Protein AF-A0A8H7SNG2-F1 (afdb_monomer)

Radius of gyration: 19.84 Å; Cα contacts (8 Å, |Δi|>4): 223; chains: 1; bounding box: 39×41×58 Å

Sequence (230 aa):
MHVIDLSDTTSVNLLQQTLNQNTYDEINNACAIKIVSLTKECNDLLERIASCPPSLSSIRRLMKYDEFPDNSHFDPYLHNDYDFIHGIVFHLLKLCESPMNPIGQKLRERTAAIWSTFPIINSLSNLNVLHDDLESSKIDGLTLKRESNSMIILIELAGGCHTNTEKKLESDCFKIYKNAIKTLTKHNQYYVRERNLKLSMPQNPRDLKSFAALLPTLLSWRQAAIDLAE

Nearest PDB structures (foldseek):
  6gy6-assembly1_A  TM=1.510E-01  e=9.682E+00  Xenorhabdus nematophila ATCC 19061

Structure (mmCIF, N/CA/C/O backbone):
data_AF-A0A8H7SNG2-F1
#
_entry.id   AF-A0A8H7SNG2-F1
#
loop_
_atom_site.group_PDB
_atom_site.id
_atom_site.type_symbol
_atom_site.label_atom_id
_atom_site.label_alt_id
_atom_site.label_comp_id
_atom_site.label_asym_id
_atom_site.label_entity_id
_atom_site.label_seq_id
_atom_site.pdbx_PDB_ins_code
_atom_site.Cartn_x
_atom_site.Cartn_y
_atom_site.Cartn_z
_atom_site.occupancy
_atom_site.B_iso_or_equiv
_atom_site.auth_seq_id
_atom_site.auth_comp_id
_atom_site.auth_asym_id
_atom_site.auth_atom_id
_atom_site.pdbx_PDB_model_num
ATOM 1 N N . MET A 1 1 ? -11.555 6.415 31.563 1.00 43.81 1 MET A N 1
ATOM 2 C CA . MET A 1 1 ? -11.595 6.263 30.092 1.00 43.81 1 MET A CA 1
ATOM 3 C C . MET A 1 1 ? -10.365 5.470 29.700 1.00 43.81 1 MET A C 1
ATOM 5 O O . MET A 1 1 ? -9.272 5.943 29.981 1.00 43.81 1 MET A O 1
ATOM 9 N N . HIS A 1 2 ? -10.531 4.270 29.148 1.00 52.88 2 HIS A N 1
ATOM 10 C CA . HIS A 1 2 ? -9.411 3.396 28.794 1.00 52.88 2 HIS A CA 1
ATOM 11 C C . HIS A 1 2 ? -9.449 3.178 27.286 1.00 52.88 2 HIS A C 1
ATOM 13 O O . HIS A 1 2 ? -10.348 2.510 26.789 1.00 52.88 2 HIS A O 1
ATOM 19 N N . VAL A 1 3 ? -8.527 3.813 26.565 1.00 53.84 3 VAL A N 1
ATOM 20 C CA . VAL A 1 3 ? -8.163 3.353 25.225 1.00 53.84 3 VAL A CA 1
ATOM 21 C C . VAL A 1 3 ? -7.202 2.203 25.451 1.00 53.84 3 VAL A C 1
ATOM 23 O O . VAL A 1 3 ? -6.197 2.388 26.137 1.00 53.84 3 VAL A O 1
ATOM 26 N N . ILE A 1 4 ? -7.545 1.026 24.946 1.00 60.31 4 ILE A N 1
ATOM 27 C CA . ILE A 1 4 ? -6.700 -0.158 25.077 1.00 60.31 4 ILE A CA 1
ATOM 28 C C . ILE A 1 4 ? -6.125 -0.449 23.700 1.00 60.31 4 ILE A C 1
ATOM 30 O O . ILE A 1 4 ? -6.888 -0.698 22.765 1.00 60.31 4 ILE A O 1
ATOM 34 N N . ASP A 1 5 ? -4.801 -0.356 23.587 1.00 64.56 5 ASP A N 1
ATOM 35 C CA . ASP A 1 5 ? -4.080 -0.647 22.355 1.00 64.56 5 ASP A CA 1
ATOM 36 C C . ASP A 1 5 ? -3.852 -2.155 22.230 1.00 64.56 5 ASP A C 1
ATOM 38 O O . ASP A 1 5 ? -3.090 -2.760 22.981 1.00 64.56 5 ASP A O 1
ATOM 42 N N . LEU A 1 6 ? -4.521 -2.773 21.263 1.00 67.94 6 LEU A N 1
ATOM 43 C CA . LEU A 1 6 ? -4.391 -4.199 20.966 1.00 67.94 6 LEU A CA 1
ATOM 44 C C . LEU A 1 6 ? -3.093 -4.552 20.223 1.00 67.94 6 LEU A C 1
ATOM 46 O O . LEU A 1 6 ? -2.917 -5.717 19.855 1.00 67.94 6 LEU A O 1
ATOM 50 N N . SER A 1 7 ? -2.234 -3.571 19.945 1.00 66.88 7 SER A N 1
ATOM 51 C CA . SER A 1 7 ? -0.891 -3.771 19.394 1.00 66.88 7 SER A CA 1
ATOM 52 C C . SER A 1 7 ? 0.193 -3.811 20.477 1.00 66.88 7 SER A C 1
ATOM 54 O O . SER A 1 7 ? 1.286 -4.312 20.213 1.00 66.88 7 SER A O 1
ATOM 56 N N . ASP A 1 8 ? -0.112 -3.363 21.699 1.00 72.81 8 ASP A N 1
ATOM 57 C CA . ASP A 1 8 ? 0.774 -3.475 22.858 1.00 72.81 8 ASP A CA 1
ATOM 58 C C . ASP A 1 8 ? 0.594 -4.826 23.567 1.00 72.81 8 ASP A C 1
ATOM 60 O O . ASP A 1 8 ? -0.485 -5.179 24.051 1.00 72.81 8 ASP A O 1
ATOM 64 N N . THR A 1 9 ? 1.687 -5.578 23.686 1.00 74.56 9 THR A N 1
ATOM 65 C CA . THR A 1 9 ? 1.704 -6.905 24.314 1.00 74.56 9 THR A CA 1
ATOM 66 C C . THR A 1 9 ? 1.226 -6.865 25.768 1.00 74.56 9 THR A C 1
ATOM 68 O O . THR A 1 9 ? 0.567 -7.798 26.229 1.00 74.56 9 THR A O 1
ATOM 71 N N . THR A 1 10 ? 1.521 -5.788 26.500 1.00 71.75 10 THR A N 1
ATOM 72 C CA . THR A 1 10 ? 1.121 -5.649 27.911 1.00 71.75 10 THR A CA 1
ATOM 73 C C . THR A 1 10 ? -0.394 -5.505 28.035 1.0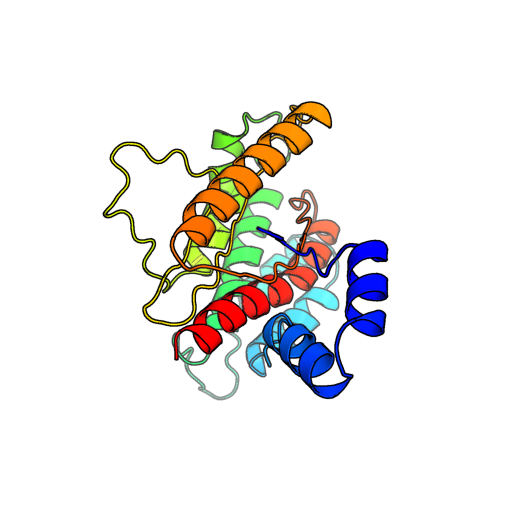0 71.75 10 THR A C 1
ATOM 75 O O . THR A 1 10 ? -1.028 -6.201 28.830 1.00 71.75 10 THR A O 1
ATOM 78 N N . SER A 1 11 ? -0.979 -4.654 27.196 1.00 69.31 11 SER A N 1
ATOM 79 C CA . SER A 1 11 ? -2.419 -4.425 27.086 1.00 69.31 11 SER A CA 1
ATOM 80 C C . SER A 1 11 ? -3.168 -5.684 26.646 1.00 69.31 11 SER A C 1
ATOM 82 O O . SER A 1 11 ? -4.202 -6.016 27.227 1.00 69.31 11 SER A O 1
ATOM 84 N N . VAL A 1 12 ? -2.623 -6.436 25.683 1.00 75.25 12 VAL A N 1
ATOM 85 C CA . VAL A 1 12 ? -3.189 -7.724 25.243 1.00 75.25 12 VAL A CA 1
ATOM 86 C C . VAL A 1 12 ? -3.197 -8.753 26.375 1.00 75.25 12 VAL A C 1
ATOM 88 O O . VAL A 1 12 ? -4.236 -9.364 26.626 1.00 75.25 12 VAL A O 1
ATOM 91 N N . ASN A 1 13 ? -2.079 -8.914 27.088 1.00 72.56 13 ASN A N 1
ATOM 92 C CA . ASN A 1 13 ? -1.981 -9.857 28.205 1.00 72.56 13 ASN A CA 1
ATOM 93 C C . ASN A 1 13 ? -2.962 -9.501 29.332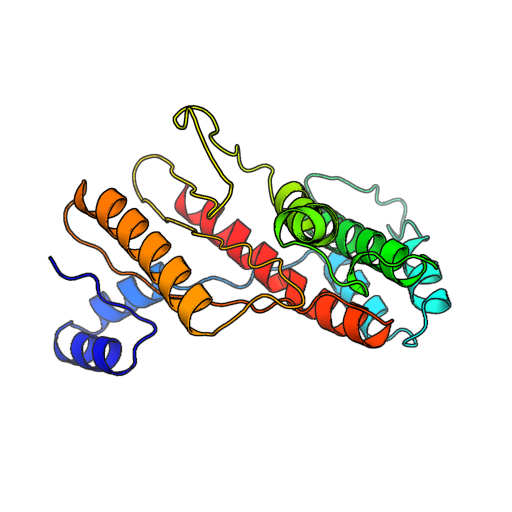 1.00 72.56 13 ASN A C 1
ATOM 95 O O . ASN A 1 13 ? -3.627 -10.381 29.878 1.00 72.56 13 ASN A O 1
ATOM 99 N N . LEU A 1 14 ? -3.091 -8.210 29.652 1.00 72.06 14 LEU A N 1
ATOM 100 C CA . LEU A 1 14 ? -4.040 -7.733 30.656 1.00 72.06 14 LEU A CA 1
ATOM 101 C C . LEU A 1 14 ? -5.491 -8.009 30.236 1.00 72.06 14 LEU A C 1
ATOM 103 O O . LEU A 1 14 ? -6.298 -8.451 31.054 1.00 72.06 14 LEU A O 1
ATOM 107 N N . LEU A 1 15 ? -5.826 -7.792 28.961 1.00 70.12 15 LEU A N 1
ATOM 108 C CA . LEU A 1 15 ? -7.155 -8.084 28.424 1.00 70.12 15 LEU A CA 1
ATOM 109 C C . LEU A 1 15 ? -7.492 -9.574 28.480 1.00 70.12 15 LEU A C 1
ATOM 111 O O . LEU A 1 15 ? -8.583 -9.912 28.928 1.00 70.12 15 LEU A O 1
ATOM 115 N N . GLN A 1 16 ? -6.569 -10.453 28.084 1.00 76.19 16 GLN A N 1
ATOM 116 C CA . GLN A 1 16 ? -6.767 -11.908 28.144 1.00 76.19 16 GLN A CA 1
ATOM 117 C C . GLN A 1 16 ? -6.966 -12.419 29.577 1.00 76.19 16 GLN A C 1
ATOM 119 O O . GLN A 1 16 ? -7.674 -13.397 29.789 1.00 76.19 16 GLN A O 1
ATOM 124 N N . GLN A 1 17 ? -6.359 -11.758 30.568 1.00 76.06 17 GLN A N 1
ATOM 125 C CA . GLN A 1 17 ? -6.534 -12.091 31.986 1.00 76.06 17 GLN A CA 1
ATOM 126 C C . GLN A 1 17 ? -7.836 -11.540 32.583 1.00 76.06 17 GLN A C 1
ATOM 128 O O . GLN A 1 17 ? -8.325 -12.075 33.576 1.00 76.06 17 GLN A O 1
ATOM 133 N N . THR A 1 18 ? -8.378 -10.459 32.014 1.00 74.12 18 THR A N 1
ATOM 134 C CA . THR A 1 18 ? -9.527 -9.730 32.581 1.00 74.12 18 THR A CA 1
ATOM 135 C C . THR A 1 18 ? -10.849 -10.099 31.908 1.00 74.12 18 THR A C 1
ATOM 137 O O . THR A 1 18 ? -11.895 -10.108 32.556 1.00 74.12 18 THR A O 1
ATOM 140 N N . LEU A 1 19 ? -10.825 -10.380 30.606 1.00 73.25 19 LEU A N 1
ATOM 141 C CA . LEU A 1 19 ? -12.000 -10.743 29.820 1.00 73.25 19 LEU A CA 1
ATOM 142 C C . LEU A 1 19 ? -12.147 -12.262 29.739 1.00 73.25 19 LEU A C 1
ATOM 144 O O . LEU A 1 19 ? -11.170 -13.003 29.772 1.00 73.25 19 LEU A O 1
ATOM 148 N N . ASN A 1 20 ? -13.384 -12.736 29.579 1.00 82.00 20 ASN A N 1
ATOM 149 C CA . ASN A 1 20 ? -13.587 -14.118 29.161 1.00 82.00 20 ASN A CA 1
ATOM 150 C C . ASN A 1 20 ? -13.120 -14.295 27.700 1.00 82.00 20 ASN A C 1
ATOM 152 O O . ASN A 1 20 ? -13.123 -13.340 26.918 1.00 82.00 20 ASN A O 1
ATOM 156 N N . GLN A 1 21 ? -12.751 -15.526 27.341 1.00 79.56 21 GLN A N 1
ATOM 157 C CA . GLN A 1 21 ? -12.171 -15.844 26.035 1.00 79.56 21 GLN A CA 1
ATOM 158 C C . GLN A 1 21 ? -13.069 -15.411 24.865 1.00 79.56 21 GLN A C 1
ATOM 160 O O . GLN A 1 21 ? -12.575 -14.809 23.919 1.00 79.56 21 GLN A O 1
ATOM 165 N N . ASN A 1 22 ? -14.386 -15.626 24.963 1.00 77.94 22 ASN A N 1
ATOM 166 C CA . ASN A 1 22 ? -15.327 -15.267 23.899 1.00 77.94 22 ASN A CA 1
ATOM 167 C C . ASN A 1 22 ? -15.345 -13.752 23.645 1.00 77.94 22 ASN A C 1
ATOM 169 O O . ASN A 1 22 ? -15.237 -13.322 22.503 1.00 77.94 22 ASN A O 1
ATOM 173 N N . THR A 1 23 ? -15.418 -12.935 24.700 1.00 68.75 23 THR A N 1
ATOM 174 C CA . THR A 1 23 ? -15.408 -11.469 24.578 1.00 68.75 23 THR A CA 1
ATOM 175 C C . THR A 1 23 ? -14.069 -10.957 24.045 1.00 68.75 23 THR A C 1
ATOM 177 O O . THR A 1 23 ? -14.040 -10.041 23.224 1.00 68.75 23 THR A O 1
ATOM 180 N N . TYR A 1 24 ? -12.949 -11.546 24.477 1.00 73.62 24 TYR A N 1
ATOM 181 C CA . TYR A 1 24 ? -11.638 -11.214 23.916 1.00 73.62 24 TYR A CA 1
ATOM 182 C C . TYR A 1 24 ? -11.569 -11.539 22.418 1.00 73.62 24 TYR A C 1
ATOM 184 O O . TYR A 1 24 ? -11.126 -10.698 21.634 1.00 73.62 24 TYR A O 1
ATOM 192 N N . ASP A 1 25 ? -12.040 -12.719 22.014 1.00 78.56 25 ASP A N 1
ATOM 193 C CA . ASP A 1 25 ? -12.031 -13.152 20.618 1.00 78.56 25 ASP A CA 1
ATOM 194 C C . ASP A 1 25 ? -12.946 -12.282 19.750 1.00 78.56 25 ASP A C 1
ATOM 196 O O . ASP A 1 25 ? -12.549 -11.891 18.654 1.00 78.56 25 ASP A O 1
ATOM 200 N N . GLU A 1 26 ? -14.123 -11.896 20.247 1.00 74.56 26 GLU A N 1
ATOM 201 C CA . GLU A 1 26 ? -15.021 -10.942 19.582 1.00 74.56 26 GLU A CA 1
ATOM 202 C C . GLU A 1 26 ? -14.326 -9.601 19.309 1.00 74.56 26 GLU A C 1
ATOM 204 O O . GLU A 1 26 ? -14.323 -9.132 18.170 1.00 74.56 26 GLU A O 1
ATOM 209 N N . ILE A 1 27 ? -13.673 -9.011 20.316 1.00 70.06 27 ILE A N 1
ATOM 210 C CA . ILE A 1 27 ? -12.936 -7.744 20.173 1.00 70.06 27 ILE A CA 1
ATOM 211 C C . ILE A 1 27 ? -11.753 -7.905 19.212 1.00 70.06 27 ILE A C 1
ATOM 213 O O . ILE A 1 27 ? -11.527 -7.075 18.328 1.00 70.06 27 ILE A O 1
ATOM 217 N N . ASN A 1 28 ? -10.988 -8.984 19.368 1.00 74.69 28 ASN A N 1
ATOM 218 C CA . ASN A 1 28 ? -9.811 -9.258 18.556 1.00 74.69 28 ASN A CA 1
ATOM 219 C C . ASN A 1 28 ? -10.173 -9.428 17.071 1.00 74.69 28 ASN A C 1
ATOM 221 O O . ASN A 1 28 ? -9.472 -8.887 16.207 1.00 74.69 28 ASN A O 1
ATOM 225 N N . ASN A 1 29 ? -11.280 -10.127 16.800 1.00 76.62 29 ASN A N 1
ATOM 226 C CA . ASN A 1 29 ? -11.836 -10.340 15.467 1.00 76.62 29 ASN A CA 1
ATOM 227 C C . ASN A 1 29 ? -12.456 -9.061 14.892 1.00 76.62 29 ASN A C 1
ATOM 229 O O . ASN A 1 29 ? -12.240 -8.771 13.717 1.00 76.62 29 ASN A O 1
ATOM 233 N N . ALA A 1 30 ? -13.156 -8.262 15.703 1.00 68.56 30 ALA A N 1
ATOM 234 C CA . ALA A 1 30 ? -13.701 -6.969 15.278 1.00 68.56 30 ALA A CA 1
ATOM 235 C C . ALA A 1 30 ? -12.598 -5.977 14.869 1.00 68.56 30 ALA A C 1
ATOM 237 O O . ALA A 1 30 ? -12.788 -5.156 13.975 1.00 68.56 30 ALA A O 1
ATOM 238 N N . CYS A 1 31 ? -11.417 -6.075 15.485 1.00 67.25 31 CYS A N 1
ATOM 239 C CA . CYS A 1 31 ? -10.242 -5.283 15.126 1.00 67.25 31 CYS A CA 1
ATOM 240 C C . CYS A 1 31 ? -9.305 -5.991 14.123 1.00 67.25 31 CYS A C 1
ATOM 242 O O . CYS A 1 31 ? -8.167 -5.547 13.926 1.00 67.25 31 CYS A O 1
ATOM 244 N N . ALA A 1 32 ? -9.692 -7.126 13.537 1.00 72.56 32 ALA A N 1
ATOM 245 C CA . ALA A 1 32 ? -8.880 -7.819 12.539 1.00 72.56 32 ALA A CA 1
ATOM 246 C C . ALA A 1 32 ? -9.148 -7.251 11.138 1.00 72.56 32 ALA A C 1
ATOM 248 O O . ALA A 1 32 ? -10.290 -7.089 10.725 1.00 72.56 32 ALA A O 1
ATOM 249 N N . ILE A 1 33 ? -8.082 -6.987 10.379 1.00 72.19 33 ILE A N 1
ATOM 250 C CA . ILE A 1 33 ? -8.201 -6.681 8.951 1.00 72.19 33 ILE A CA 1
ATOM 251 C C . ILE A 1 33 ? -8.211 -8.015 8.221 1.00 72.19 33 ILE A C 1
ATOM 253 O O . ILE A 1 33 ? -7.220 -8.749 8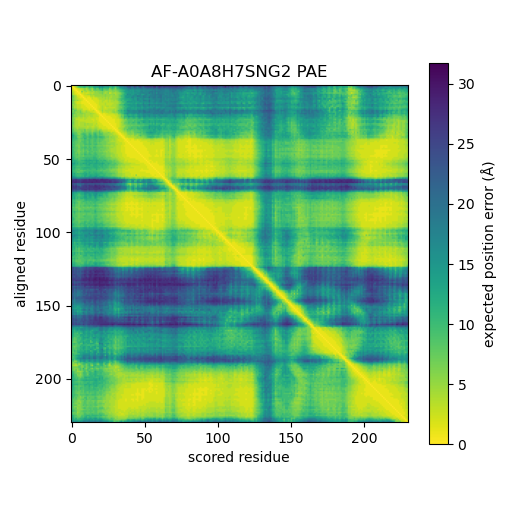.257 1.00 72.19 33 ILE A O 1
ATOM 257 N N . LYS A 1 34 ? -9.331 -8.331 7.576 1.00 77.81 34 LYS A N 1
ATOM 258 C CA . LYS A 1 34 ? -9.410 -9.483 6.682 1.00 77.81 34 LYS A CA 1
ATOM 259 C C . LYS A 1 34 ? -8.592 -9.180 5.432 1.00 77.81 34 LYS A C 1
ATOM 261 O O . LYS A 1 34 ? -8.687 -8.093 4.868 1.00 77.81 34 LYS A O 1
ATOM 266 N N . ILE A 1 35 ? -7.770 -10.139 5.021 1.00 81.50 35 ILE A N 1
ATOM 267 C CA . ILE A 1 35 ? -7.065 -10.055 3.743 1.00 81.50 35 ILE A CA 1
ATOM 268 C C . ILE A 1 35 ? -8.128 -10.130 2.650 1.00 81.50 35 ILE A C 1
ATOM 270 O O . ILE A 1 35 ? -8.916 -11.078 2.628 1.00 81.50 35 ILE A O 1
ATOM 274 N N . VAL A 1 36 ? -8.169 -9.125 1.776 1.00 83.50 36 VAL A N 1
ATOM 275 C CA . VAL A 1 36 ? -9.130 -9.123 0.674 1.00 83.50 36 VAL A CA 1
ATOM 276 C C . VAL A 1 36 ? -8.739 -10.193 -0.342 1.00 83.50 36 VAL A C 1
ATOM 278 O O . VAL A 1 36 ? -7.563 -10.337 -0.682 1.00 83.50 36 VAL A O 1
ATOM 281 N N . SER A 1 37 ? -9.723 -10.951 -0.827 1.00 89.56 37 SER A N 1
ATOM 282 C CA . SER A 1 37 ? -9.505 -11.824 -1.977 1.00 89.56 37 SER A CA 1
ATOM 283 C C . SER A 1 37 ? -9.417 -10.951 -3.219 1.00 89.56 37 SER A C 1
ATOM 285 O O . SER A 1 37 ? -10.371 -10.247 -3.542 1.00 89.56 37 SER A O 1
ATOM 287 N N . LEU A 1 38 ? -8.272 -10.989 -3.892 1.00 92.06 38 LEU A N 1
ATOM 288 C CA . LEU A 1 38 ? -8.068 -10.289 -5.154 1.00 92.06 38 LEU A CA 1
ATOM 289 C C . LEU A 1 38 ? -8.727 -11.063 -6.299 1.00 92.06 38 LEU A C 1
ATOM 291 O O . LEU A 1 38 ? -8.850 -12.293 -6.243 1.00 92.06 38 LEU A O 1
ATOM 295 N N . THR A 1 39 ? -9.106 -10.342 -7.347 1.00 91.56 39 THR A N 1
ATOM 296 C CA . THR A 1 39 ? -9.527 -10.913 -8.626 1.00 91.56 39 THR A CA 1
ATOM 297 C C . THR A 1 39 ? -8.412 -11.763 -9.231 1.00 91.56 39 THR A C 1
ATOM 299 O O . THR A 1 39 ? -7.228 -11.633 -8.891 1.00 91.56 39 THR A O 1
ATOM 302 N N . LYS A 1 40 ? -8.780 -12.676 -10.135 1.00 90.81 40 LYS A N 1
ATOM 303 C CA . LYS A 1 40 ? -7.802 -13.522 -10.827 1.00 90.81 40 LYS A CA 1
ATOM 304 C C . LYS A 1 40 ? -6.815 -12.648 -11.605 1.00 90.81 40 LYS A C 1
ATOM 306 O O . LYS A 1 40 ? -5.610 -12.822 -11.490 1.00 90.81 40 LYS A O 1
ATOM 311 N N . GLU A 1 41 ? -7.336 -11.650 -12.300 1.00 89.50 41 GLU A N 1
ATOM 312 C CA . GLU A 1 41 ? -6.603 -10.709 -13.135 1.00 89.50 41 GLU A CA 1
ATOM 313 C C . GLU A 1 41 ? -5.587 -9.906 -12.311 1.00 89.50 41 GLU A C 1
ATOM 315 O O . GLU A 1 41 ? -4.440 -9.724 -12.729 1.00 89.50 41 GLU A O 1
ATOM 320 N N . CYS A 1 42 ? -5.973 -9.455 -11.110 1.00 91.88 42 CYS A N 1
ATOM 321 C CA . CYS A 1 42 ? -5.065 -8.759 -10.202 1.00 91.88 42 CYS A CA 1
ATOM 322 C C . CYS A 1 42 ? -3.962 -9.684 -9.657 1.00 91.88 42 CYS A C 1
ATOM 324 O O . CYS A 1 42 ? -2.805 -9.262 -9.560 1.00 91.88 42 CYS A O 1
ATOM 326 N N . ASN A 1 43 ? -4.280 -10.938 -9.321 1.00 93.75 43 ASN A N 1
ATOM 327 C CA . ASN A 1 43 ? -3.269 -11.919 -8.908 1.00 93.75 43 ASN A CA 1
ATOM 328 C C . ASN A 1 43 ? -2.283 -12.219 -10.047 1.00 93.75 43 ASN A C 1
ATOM 330 O O . ASN A 1 43 ? -1.071 -12.149 -9.836 1.00 93.75 43 ASN A O 1
ATOM 334 N N . ASP A 1 44 ? -2.794 -12.448 -11.258 1.00 91.94 44 ASP A N 1
ATOM 335 C CA . ASP A 1 44 ? -1.989 -12.692 -12.457 1.00 91.94 44 ASP A CA 1
ATOM 336 C C . ASP A 1 44 ? -1.077 -11.485 -12.756 1.00 91.94 44 ASP A C 1
ATOM 338 O O . ASP A 1 44 ? 0.090 -11.644 -13.124 1.00 91.94 44 ASP A O 1
ATOM 342 N N . LEU A 1 45 ? -1.563 -10.250 -12.566 1.00 92.56 45 LEU A N 1
ATOM 343 C CA . LEU A 1 45 ? -0.743 -9.038 -12.672 1.00 92.56 45 LEU A CA 1
ATOM 344 C C . LEU A 1 45 ? 0.400 -9.025 -11.647 1.00 92.56 45 LEU A C 1
ATOM 346 O O . LEU A 1 45 ? 1.553 -8.785 -12.017 1.00 92.56 45 LEU A O 1
ATOM 350 N N . LEU A 1 46 ? 0.103 -9.278 -10.371 1.00 95.06 46 LEU A N 1
ATOM 351 C CA . LEU A 1 46 ? 1.107 -9.288 -9.303 1.00 95.06 46 LEU A CA 1
ATOM 352 C C . LEU A 1 46 ? 2.164 -10.374 -9.526 1.00 95.06 46 LEU A C 1
ATOM 354 O O . LEU A 1 46 ? 3.356 -10.106 -9.347 1.00 95.06 46 LEU A O 1
ATOM 358 N N . GLU A 1 47 ? 1.763 -11.562 -9.978 1.00 95.12 47 GLU A N 1
ATOM 359 C CA . GLU A 1 47 ? 2.682 -12.653 -10.308 1.00 95.12 47 GLU A CA 1
ATOM 360 C C . GLU A 1 47 ? 3.591 -12.288 -11.488 1.00 95.12 47 GLU A C 1
ATOM 362 O O . GLU A 1 47 ? 4.814 -12.475 -11.425 1.00 95.12 47 GLU A O 1
ATOM 367 N N . ARG A 1 48 ? 3.039 -11.687 -12.548 1.00 93.62 48 ARG A N 1
ATOM 368 C CA . ARG A 1 48 ? 3.838 -11.195 -13.681 1.00 93.62 48 ARG A CA 1
ATOM 369 C C . ARG A 1 48 ? 4.822 -10.108 -13.242 1.00 93.62 48 ARG A C 1
ATOM 371 O O . ARG A 1 48 ? 5.987 -10.137 -13.645 1.00 93.62 48 ARG A O 1
ATOM 378 N N . ILE A 1 49 ? 4.407 -9.171 -12.383 1.00 95.00 49 ILE A N 1
ATOM 379 C CA . ILE A 1 49 ? 5.309 -8.143 -11.831 1.00 95.00 49 ILE A CA 1
ATOM 380 C C . ILE A 1 49 ? 6.424 -8.813 -11.022 1.00 95.00 49 ILE A C 1
ATOM 382 O O . ILE A 1 49 ? 7.601 -8.484 -11.200 1.00 95.00 49 ILE A O 1
ATOM 386 N N . ALA A 1 50 ? 6.081 -9.772 -10.161 1.00 96.12 50 ALA A N 1
ATOM 387 C CA . ALA A 1 50 ? 7.026 -10.481 -9.306 1.00 96.12 50 ALA A CA 1
ATOM 388 C C . ALA A 1 50 ? 8.031 -11.331 -10.104 1.00 96.12 50 ALA A C 1
ATOM 390 O O . ALA A 1 50 ? 9.213 -11.370 -9.749 1.00 96.12 50 ALA A O 1
ATOM 391 N N . SER A 1 51 ? 7.606 -11.949 -11.204 1.00 94.88 51 SER A N 1
ATOM 392 C CA . SER A 1 51 ? 8.436 -12.831 -12.036 1.00 94.88 51 SER A CA 1
ATOM 393 C C . SER A 1 51 ? 9.250 -12.096 -13.106 1.00 94.88 51 SER A C 1
ATOM 395 O O . SER A 1 51 ? 10.304 -12.587 -13.515 1.00 94.88 51 SER A O 1
ATOM 397 N N . CYS A 1 52 ? 8.834 -10.899 -13.537 1.00 94.12 52 CYS A N 1
ATOM 398 C CA . CYS A 1 52 ? 9.548 -10.182 -14.595 1.00 94.12 52 CYS A CA 1
ATOM 399 C C . CYS A 1 52 ? 10.977 -9.767 -14.172 1.00 94.12 52 CYS A C 1
ATOM 401 O O . CYS A 1 52 ? 11.234 -9.509 -12.986 1.00 94.12 52 CYS A O 1
ATOM 403 N N . PRO A 1 53 ? 11.933 -9.648 -15.114 1.00 96.19 53 PRO A N 1
ATOM 404 C CA . PRO A 1 53 ? 13.260 -9.124 -14.806 1.00 96.19 53 PRO A CA 1
ATOM 405 C C . PRO A 1 53 ? 13.176 -7.725 -14.171 1.00 96.19 53 PRO A C 1
ATOM 407 O O . PRO A 1 53 ? 12.368 -6.907 -14.616 1.00 96.19 53 PRO A O 1
ATOM 410 N N . PRO A 1 54 ? 14.014 -7.397 -13.167 1.00 94.06 54 PRO A N 1
ATOM 411 C CA . PRO A 1 54 ? 13.998 -6.093 -12.508 1.00 94.06 54 PRO A CA 1
ATOM 412 C C . PRO A 1 54 ? 14.648 -5.013 -13.392 1.00 94.06 54 PRO A C 1
ATOM 414 O O . PRO A 1 54 ? 15.707 -4.474 -13.070 1.00 94.06 54 PRO A O 1
ATOM 417 N N . SER A 1 55 ? 14.014 -4.695 -14.520 1.00 95.88 55 SER A N 1
ATOM 418 C CA . SER A 1 55 ? 14.393 -3.615 -15.430 1.00 95.88 55 SER A CA 1
ATOM 419 C C . SER A 1 55 ? 13.174 -2.765 -15.787 1.00 95.88 55 SER A C 1
ATOM 421 O O . SER A 1 55 ? 12.073 -3.289 -15.963 1.00 95.88 55 SER A O 1
ATOM 423 N N . LEU A 1 56 ? 13.374 -1.451 -15.951 1.00 93.12 56 LEU A N 1
ATOM 424 C CA . LEU A 1 56 ? 12.298 -0.526 -16.342 1.00 93.12 56 LEU A CA 1
ATOM 425 C C . LEU A 1 56 ? 11.640 -0.967 -17.654 1.00 93.12 56 LEU A C 1
ATOM 427 O O . LEU A 1 56 ? 10.422 -0.981 -17.762 1.00 93.12 56 LEU A O 1
ATOM 431 N N . SER A 1 57 ? 12.437 -1.432 -18.620 1.00 93.94 57 SER A N 1
ATOM 432 C CA . SER A 1 57 ? 11.954 -1.923 -19.913 1.00 93.94 57 SER A CA 1
ATOM 433 C C . SER A 1 57 ? 11.048 -3.155 -19.816 1.00 93.94 57 SER A C 1
ATOM 435 O O . SER A 1 57 ? 10.096 -3.265 -20.591 1.00 93.94 57 SER A O 1
ATOM 437 N N . SER A 1 58 ? 11.325 -4.077 -18.888 1.00 93.81 58 SER A N 1
ATOM 438 C CA . SER A 1 58 ? 10.516 -5.287 -18.694 1.00 93.81 58 SER A CA 1
ATOM 439 C C . SER A 1 58 ? 9.192 -4.942 -18.025 1.00 93.81 58 SER A C 1
ATOM 441 O O . SER A 1 58 ? 8.136 -5.314 -18.534 1.00 93.81 58 SER A O 1
ATOM 443 N N . ILE A 1 59 ? 9.243 -4.143 -16.954 1.00 94.06 59 ILE A N 1
ATOM 444 C CA . ILE A 1 59 ? 8.047 -3.680 -16.239 1.00 94.06 59 ILE A CA 1
ATOM 445 C C . ILE A 1 59 ? 7.180 -2.816 -17.166 1.00 94.06 59 ILE A C 1
ATOM 447 O O . ILE A 1 59 ? 5.971 -3.008 -17.241 1.00 94.06 59 ILE A O 1
ATOM 451 N N . ARG A 1 60 ? 7.781 -1.920 -17.961 1.00 93.62 60 ARG A N 1
ATOM 452 C CA . ARG A 1 60 ? 7.060 -1.094 -18.942 1.00 93.62 60 ARG A CA 1
ATOM 453 C C . ARG A 1 60 ? 6.323 -1.918 -19.982 1.00 93.62 60 ARG A C 1
ATOM 455 O O . ARG A 1 60 ? 5.228 -1.537 -20.380 1.00 93.62 60 ARG A O 1
ATOM 462 N N . ARG A 1 61 ? 6.935 -3.002 -20.457 1.00 90.94 61 ARG A N 1
ATOM 463 C CA . ARG A 1 61 ? 6.310 -3.895 -21.434 1.00 90.94 61 ARG A CA 1
ATOM 464 C C . ARG A 1 61 ? 5.088 -4.574 -20.834 1.00 90.94 61 ARG A C 1
ATOM 466 O O . ARG A 1 61 ? 4.044 -4.548 -21.464 1.00 90.94 61 ARG A O 1
ATOM 473 N N . LEU A 1 62 ? 5.222 -5.094 -19.618 1.00 90.38 62 LEU A N 1
ATOM 474 C CA . LEU A 1 62 ? 4.137 -5.715 -18.866 1.00 90.38 62 LEU A CA 1
ATOM 475 C C . LEU A 1 62 ? 2.970 -4.739 -18.635 1.00 90.38 62 LEU A C 1
ATOM 477 O O . LEU A 1 62 ? 1.824 -5.098 -18.854 1.00 90.38 62 LEU A O 1
ATOM 481 N N . MET A 1 63 ? 3.258 -3.481 -18.289 1.00 89.50 63 MET A N 1
ATOM 482 C CA . MET A 1 63 ? 2.230 -2.463 -18.012 1.00 89.50 63 MET A CA 1
ATOM 483 C C . MET A 1 63 ? 1.509 -1.922 -19.259 1.00 89.50 63 MET A C 1
ATOM 485 O O . MET A 1 63 ? 0.515 -1.217 -19.124 1.00 89.50 63 MET A O 1
ATOM 489 N N . LYS A 1 64 ? 2.025 -2.178 -20.469 1.00 78.31 64 LYS A N 1
ATOM 490 C CA . LYS A 1 64 ? 1.443 -1.693 -21.736 1.00 78.31 64 LYS A CA 1
ATOM 491 C C . LYS A 1 64 ? 0.388 -2.626 -22.334 1.00 78.31 64 LYS A C 1
ATOM 493 O O . LYS A 1 64 ? -0.263 -2.212 -23.287 1.00 78.31 64 LYS A O 1
ATOM 498 N N . TYR A 1 65 ? 0.275 -3.862 -21.854 1.00 62.81 65 TYR A N 1
ATOM 499 C CA . TYR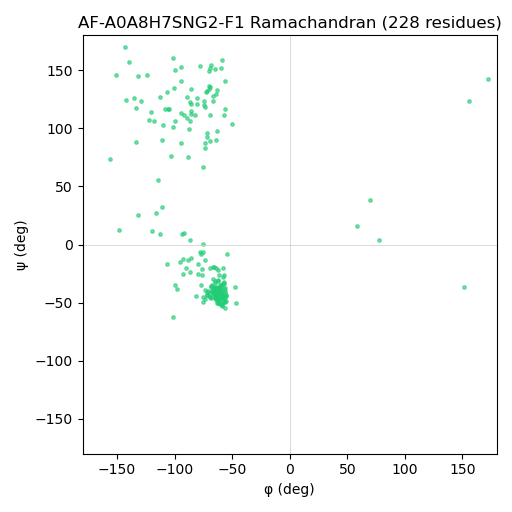 A 1 65 ? -0.703 -4.808 -22.377 1.00 62.81 65 TYR A CA 1
ATOM 500 C C . TYR A 1 65 ? -2.026 -4.690 -21.616 1.00 62.81 65 TYR A C 1
ATOM 502 O O . TYR A 1 65 ? -2.050 -4.806 -20.391 1.00 62.81 65 TYR A O 1
ATOM 510 N N . ASP A 1 66 ? -3.116 -4.504 -22.360 1.00 62.25 66 ASP A N 1
ATOM 511 C CA . ASP A 1 66 ? -4.481 -4.724 -21.880 1.00 62.25 66 ASP A CA 1
ATOM 512 C C . ASP A 1 66 ? -4.704 -6.239 -21.796 1.00 62.25 66 ASP A C 1
ATOM 514 O O . ASP A 1 66 ? -5.167 -6.881 -22.737 1.00 62.25 66 ASP A O 1
ATOM 518 N N . GLU A 1 67 ? -4.266 -6.847 -20.696 1.00 63.62 67 GLU A N 1
ATOM 519 C CA . GLU A 1 67 ? -4.417 -8.287 -20.479 1.00 63.62 67 GLU A CA 1
ATOM 520 C C . GLU A 1 67 ? -5.753 -8.595 -19.817 1.00 63.62 67 GLU A C 1
ATOM 522 O O . GLU A 1 67 ? -5.827 -8.924 -18.637 1.00 63.62 67 GLU A O 1
ATOM 527 N N . PHE A 1 68 ? -6.802 -8.517 -20.625 1.00 68.69 68 PHE A N 1
ATOM 528 C CA . PHE A 1 68 ? -8.051 -9.216 -20.370 1.00 68.69 68 PHE A CA 1
ATOM 529 C C . PHE A 1 68 ? -8.176 -10.320 -21.428 1.00 68.69 68 PHE A C 1
ATOM 531 O O . PHE A 1 68 ? -8.625 -10.058 -22.549 1.00 68.69 68 PHE A O 1
ATOM 538 N N . PRO A 1 69 ? -7.658 -11.536 -21.155 1.00 56.59 69 PRO A N 1
ATOM 539 C CA . PRO A 1 69 ? -7.735 -12.637 -22.110 1.00 56.59 69 PRO A CA 1
ATOM 540 C C . PRO A 1 69 ? -9.201 -12.979 -22.442 1.00 56.59 69 PRO A C 1
ATOM 542 O O . PRO A 1 69 ? -10.110 -12.767 -21.643 1.00 56.59 69 PRO A O 1
ATOM 545 N N . ASP A 1 70 ? -9.431 -13.505 -23.646 1.00 55.38 70 ASP A N 1
ATOM 546 C CA . ASP A 1 70 ? -10.714 -14.071 -24.101 1.00 55.38 70 ASP A CA 1
ATOM 547 C C . ASP A 1 70 ? -11.886 -13.092 -24.328 1.00 55.38 70 ASP A C 1
ATOM 549 O O . ASP A 1 70 ? -13.038 -13.432 -24.066 1.00 55.38 70 ASP A O 1
ATOM 553 N N . ASN A 1 71 ? -11.634 -11.886 -24.860 1.00 53.78 71 ASN A N 1
ATOM 554 C CA . ASN A 1 71 ? -12.662 -10.841 -25.054 1.00 53.78 71 ASN A CA 1
ATOM 555 C C . ASN A 1 71 ? -13.369 -10.419 -23.753 1.00 53.78 71 ASN A C 1
ATOM 557 O O . ASN A 1 71 ? -14.427 -9.787 -23.806 1.00 53.78 71 ASN A O 1
ATOM 561 N N . SER A 1 72 ? -12.809 -10.749 -22.586 1.00 63.91 72 SER A N 1
ATOM 562 C CA . SER A 1 72 ? -13.246 -10.118 -21.349 1.00 63.91 72 SER A CA 1
ATOM 563 C C . SER A 1 72 ? -12.927 -8.624 -21.449 1.00 63.91 72 SER A C 1
ATOM 565 O O . SER A 1 72 ? -11.879 -8.211 -21.944 1.00 63.91 72 SER A O 1
ATOM 567 N N . HIS A 1 73 ? -13.892 -7.784 -21.096 1.00 75.44 73 HIS A N 1
ATOM 568 C CA . HIS A 1 73 ? -13.691 -6.344 -21.077 1.00 75.44 73 HIS A CA 1
ATOM 569 C C . HIS A 1 73 ? -13.298 -5.935 -19.664 1.00 75.44 73 HIS A C 1
ATOM 571 O O . HIS A 1 73 ? -13.857 -6.444 -18.692 1.00 75.44 73 HIS A O 1
ATOM 577 N N . PHE A 1 74 ? -12.361 -4.992 -19.557 1.00 82.94 74 PHE A N 1
ATOM 578 C CA . PHE A 1 74 ? -12.115 -4.317 -18.293 1.00 82.94 74 PHE A CA 1
ATOM 579 C C . PHE A 1 74 ? -13.424 -3.691 -17.800 1.00 82.94 74 PHE A C 1
ATOM 581 O O . PHE A 1 74 ? -13.989 -2.803 -18.439 1.00 82.94 74 PHE A O 1
ATOM 588 N N . ASP A 1 75 ? -13.886 -4.170 -16.654 1.00 83.56 75 ASP A N 1
ATOM 589 C CA . ASP A 1 75 ? -14.972 -3.573 -15.886 1.00 83.56 75 ASP A CA 1
ATOM 590 C C . ASP A 1 75 ? -14.383 -2.876 -14.644 1.00 83.56 75 ASP A C 1
ATOM 592 O O . ASP A 1 75 ? -13.813 -3.565 -13.792 1.00 83.56 75 ASP A O 1
ATOM 596 N N . PRO A 1 76 ? -14.505 -1.542 -14.510 1.00 79.62 76 PRO A N 1
ATOM 597 C CA . PRO A 1 76 ? -13.928 -0.790 -13.395 1.00 79.62 76 PRO A CA 1
ATOM 598 C C . PRO A 1 76 ? -14.549 -1.118 -12.032 1.00 79.62 76 PRO A C 1
ATOM 600 O O . PRO A 1 76 ? -13.933 -0.845 -11.003 1.00 79.62 76 PRO A O 1
ATOM 603 N N . TYR A 1 77 ? -15.751 -1.695 -11.988 1.00 80.56 77 TYR A N 1
ATOM 604 C CA . TYR A 1 77 ? -16.378 -2.119 -10.739 1.00 80.56 77 TYR A CA 1
ATOM 605 C C . TYR A 1 77 ? -15.847 -3.479 -10.292 1.00 80.56 77 TYR A C 1
ATOM 607 O O . TYR A 1 77 ? -15.502 -3.647 -9.118 1.00 80.56 77 TYR A O 1
ATOM 615 N N . LEU A 1 78 ? -15.738 -4.425 -11.231 1.00 84.69 78 LEU A N 1
ATOM 616 C CA . LEU A 1 78 ? -15.276 -5.788 -10.951 1.00 84.69 78 LEU A CA 1
ATOM 617 C C . LEU A 1 78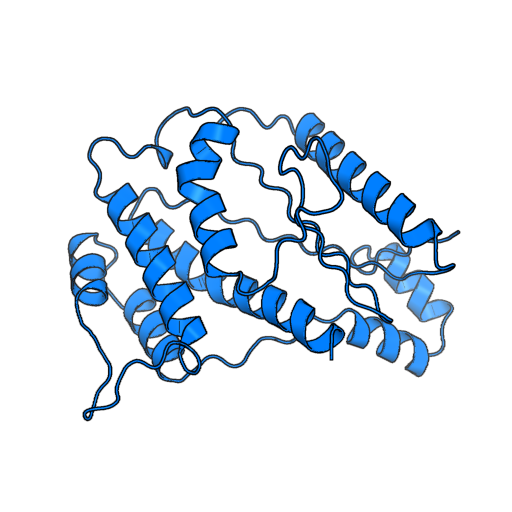 ? -13.758 -5.872 -10.769 1.00 84.69 78 LEU A C 1
ATOM 619 O O . LEU A 1 78 ? -13.299 -6.627 -9.921 1.00 84.69 78 LEU A O 1
ATOM 623 N N . HIS A 1 79 ? -12.989 -5.072 -11.509 1.00 87.75 79 HIS A N 1
ATOM 624 C CA . HIS A 1 79 ? -11.521 -5.123 -11.536 1.00 87.75 79 HIS A CA 1
ATOM 625 C C . HIS A 1 79 ? -10.888 -3.883 -10.890 1.00 87.75 79 HIS A C 1
ATOM 627 O O . HIS A 1 79 ? -9.823 -3.419 -11.302 1.00 87.75 79 HIS A O 1
ATOM 633 N N . ASN A 1 80 ? -11.553 -3.313 -9.879 1.00 86.88 80 ASN A N 1
ATOM 634 C CA . ASN A 1 80 ? -11.059 -2.124 -9.179 1.00 86.88 80 ASN A CA 1
ATOM 635 C C . ASN A 1 80 ? -9.701 -2.355 -8.487 1.00 86.88 80 ASN A C 1
ATOM 637 O O . ASN A 1 80 ? -8.942 -1.412 -8.272 1.00 86.88 80 ASN A O 1
ATOM 641 N N . ASP A 1 81 ? -9.393 -3.600 -8.123 1.00 91.19 81 ASP A N 1
ATOM 642 C CA . ASP A 1 81 ? -8.125 -3.987 -7.520 1.00 91.19 81 ASP A CA 1
ATOM 643 C C . ASP A 1 81 ? -7.010 -4.021 -8.566 1.00 91.19 81 ASP A C 1
ATOM 645 O O . ASP A 1 81 ? -5.953 -3.432 -8.345 1.00 91.19 81 ASP A O 1
ATOM 649 N N . TYR A 1 82 ? -7.271 -4.613 -9.732 1.00 91.81 82 TYR A N 1
ATOM 650 C CA . TYR A 1 82 ? -6.377 -4.568 -10.882 1.00 91.81 82 TYR A CA 1
ATOM 651 C C . TYR A 1 82 ? -6.075 -3.121 -11.280 1.00 91.81 82 TYR A C 1
ATOM 653 O O . TYR A 1 82 ? -4.904 -2.767 -11.405 1.00 91.81 82 TYR A O 1
ATOM 661 N N . ASP A 1 83 ? -7.105 -2.280 -11.431 1.00 89.62 83 ASP A N 1
ATOM 662 C CA . ASP A 1 83 ? -6.950 -0.865 -11.798 1.00 89.62 83 ASP A CA 1
ATOM 663 C C . ASP A 1 83 ? -6.101 -0.108 -10.772 1.00 89.62 83 ASP A C 1
ATOM 665 O O . ASP A 1 83 ? -5.158 0.604 -11.126 1.00 89.62 83 ASP A O 1
ATOM 669 N N . PHE A 1 84 ? -6.359 -0.343 -9.482 1.00 91.56 84 PHE A N 1
ATOM 670 C CA . PHE A 1 84 ? -5.562 0.224 -8.403 1.00 91.56 84 PHE A CA 1
ATOM 671 C C . PHE A 1 84 ? -4.085 -0.189 -8.495 1.00 91.56 84 PHE A C 1
ATOM 673 O O . PHE A 1 84 ? -3.198 0.670 -8.491 1.00 91.56 84 PHE A O 1
ATOM 680 N N . ILE A 1 85 ? -3.792 -1.490 -8.589 1.00 93.44 85 ILE A N 1
ATOM 681 C CA . ILE A 1 85 ? -2.410 -1.986 -8.651 1.00 93.44 85 ILE A CA 1
ATOM 682 C C . ILE A 1 85 ? -1.712 -1.481 -9.916 1.00 93.44 85 ILE A C 1
ATOM 684 O O . ILE A 1 85 ? -0.610 -0.930 -9.834 1.00 93.44 85 ILE A O 1
ATOM 688 N N . HIS A 1 86 ? -2.345 -1.647 -11.077 1.00 93.00 86 HIS A N 1
ATOM 689 C CA . HIS A 1 86 ? -1.795 -1.244 -12.370 1.00 93.00 86 HIS A CA 1
ATOM 690 C C . HIS A 1 86 ? -1.528 0.258 -12.406 1.00 93.00 86 HIS A C 1
ATOM 692 O O . HIS A 1 86 ? -0.394 0.669 -12.668 1.00 93.00 86 HIS A O 1
ATOM 698 N N . GLY A 1 87 ? -2.520 1.074 -12.043 1.00 91.88 87 GLY A N 1
ATOM 699 C CA . GLY A 1 87 ? -2.425 2.530 -12.056 1.00 91.88 87 GLY A CA 1
ATOM 700 C C . GLY A 1 87 ? -1.287 3.053 -11.180 1.00 91.88 87 GLY A C 1
ATOM 701 O O . GLY A 1 87 ? -0.478 3.872 -11.635 1.00 91.88 87 GLY A O 1
ATOM 702 N N . ILE A 1 88 ? -1.156 2.538 -9.953 1.00 93.44 88 ILE A N 1
ATOM 703 C CA . ILE A 1 88 ? -0.090 2.958 -9.034 1.00 93.44 88 ILE A CA 1
ATOM 704 C C . ILE A 1 88 ? 1.286 2.488 -9.505 1.00 93.44 88 ILE A C 1
ATOM 706 O O . ILE A 1 88 ? 2.233 3.282 -9.518 1.00 93.44 88 ILE A O 1
ATOM 710 N N . VAL A 1 89 ? 1.423 1.230 -9.933 1.00 94.81 89 VAL A N 1
ATOM 711 C CA . VAL A 1 89 ? 2.713 0.720 -10.421 1.00 94.81 89 VAL A CA 1
ATOM 712 C C . VAL A 1 89 ? 3.138 1.452 -11.693 1.00 94.81 89 VAL A C 1
ATOM 714 O O . VAL A 1 89 ? 4.308 1.817 -11.828 1.00 94.81 89 VAL A O 1
ATOM 717 N N . PHE A 1 90 ? 2.207 1.737 -12.601 1.00 94.12 90 PHE A N 1
ATOM 718 C CA . PHE A 1 90 ? 2.485 2.477 -13.826 1.00 94.12 90 PHE A CA 1
ATOM 719 C C . PHE A 1 90 ? 2.862 3.939 -13.562 1.00 94.12 90 PHE A C 1
ATOM 721 O O . PHE A 1 90 ? 3.782 4.464 -14.198 1.00 94.12 90 PHE A O 1
ATOM 728 N N . HIS A 1 91 ? 2.194 4.597 -12.610 1.00 93.50 91 HIS A N 1
ATOM 729 C CA . HIS A 1 91 ? 2.561 5.940 -12.156 1.00 93.50 91 HIS A CA 1
ATOM 730 C C . HIS A 1 91 ? 3.997 5.974 -11.620 1.00 93.50 91 HIS A C 1
ATOM 732 O O . HIS A 1 91 ? 4.822 6.758 -12.093 1.00 93.50 91 HIS A O 1
ATOM 738 N N . LEU A 1 92 ? 4.331 5.073 -10.696 1.00 93.06 92 LEU A N 1
ATOM 739 C CA . LEU A 1 92 ? 5.664 5.017 -10.093 1.00 93.06 92 LEU A CA 1
ATOM 740 C C . LEU A 1 92 ? 6.743 4.600 -11.101 1.00 93.06 92 LEU A C 1
ATOM 742 O O . LEU A 1 92 ? 7.846 5.145 -11.073 1.00 93.06 92 LEU A O 1
ATOM 746 N N . LEU A 1 93 ? 6.419 3.719 -12.051 1.00 94.44 93 LEU A N 1
ATOM 747 C CA . LEU A 1 93 ? 7.302 3.384 -13.167 1.00 94.44 93 LEU A CA 1
ATOM 748 C C . LEU A 1 93 ? 7.693 4.630 -13.970 1.00 94.44 93 LEU A C 1
ATOM 750 O O . LEU A 1 93 ? 8.876 4.821 -14.250 1.00 94.44 93 LEU A O 1
ATOM 754 N N . LYS A 1 94 ? 6.726 5.496 -14.310 1.00 92.62 94 LYS A N 1
ATOM 755 C CA . LYS A 1 94 ? 7.004 6.751 -15.031 1.00 92.62 94 LYS A CA 1
ATOM 756 C C . LYS A 1 94 ? 7.938 7.665 -14.240 1.00 92.62 94 LYS A C 1
ATOM 758 O O . LYS A 1 94 ? 8.765 8.347 -14.841 1.00 92.62 94 LYS A O 1
ATOM 763 N N . LEU A 1 95 ? 7.829 7.677 -12.911 1.00 91.44 95 LEU A N 1
ATOM 764 C CA . LEU A 1 95 ? 8.748 8.434 -12.060 1.00 91.44 95 LEU A CA 1
ATOM 765 C C . LEU A 1 95 ? 10.154 7.828 -12.069 1.00 91.44 95 LEU A C 1
ATOM 767 O O . LEU A 1 95 ? 11.118 8.578 -12.201 1.00 91.44 95 LEU A O 1
ATOM 771 N N . CYS A 1 96 ? 10.287 6.500 -12.008 1.00 90.69 96 CYS A N 1
ATOM 772 C CA . CYS A 1 96 ? 11.587 5.830 -12.114 1.00 90.69 96 CYS A CA 1
ATOM 773 C C . CYS A 1 96 ? 12.254 6.015 -13.489 1.00 90.69 96 CYS A C 1
ATOM 775 O O . CYS A 1 96 ? 13.478 6.065 -13.571 1.00 90.69 96 CYS A O 1
ATOM 777 N N . GLU A 1 97 ? 11.473 6.100 -14.566 1.00 91.06 97 GLU A N 1
ATOM 778 C CA . GLU A 1 97 ? 11.975 6.368 -15.922 1.00 91.06 97 GLU A CA 1
ATOM 779 C C . GLU A 1 97 ? 12.269 7.852 -16.174 1.00 91.06 97 GLU A C 1
ATOM 781 O O . GLU A 1 97 ? 12.962 8.186 -17.137 1.00 91.06 97 GLU A O 1
ATOM 786 N N . SER A 1 98 ? 11.741 8.748 -15.337 1.00 88.88 98 SER A N 1
ATOM 787 C CA . SER A 1 98 ? 11.976 10.178 -15.484 1.00 88.88 98 SER A CA 1
ATOM 788 C C . SER A 1 98 ? 13.453 10.495 -15.228 1.00 88.88 98 SER A C 1
ATOM 790 O O . SER A 1 98 ? 13.965 10.183 -14.148 1.00 88.88 98 SER A O 1
ATOM 792 N N . PRO A 1 99 ? 14.139 11.200 -16.149 1.00 83.69 99 PRO A N 1
ATOM 793 C CA . PRO A 1 99 ? 15.505 11.668 -15.907 1.00 83.69 99 PRO A CA 1
ATOM 794 C C . PRO A 1 99 ? 15.570 12.652 -14.729 1.00 83.69 99 PRO A C 1
ATOM 796 O O . PRO A 1 99 ? 16.616 12.815 -14.110 1.00 83.69 99 PRO A O 1
ATOM 799 N N . MET A 1 100 ? 14.437 13.278 -14.396 1.00 84.25 100 MET A N 1
ATOM 800 C CA . MET A 1 100 ? 14.259 14.167 -13.253 1.00 84.25 100 MET A CA 1
ATOM 801 C C . MET A 1 100 ? 13.286 13.537 -12.255 1.00 84.25 100 MET A C 1
ATOM 803 O O . MET A 1 100 ? 12.265 14.139 -11.930 1.00 84.25 100 MET A O 1
ATOM 807 N N . ASN A 1 101 ? 13.570 12.316 -11.790 1.00 81.31 101 ASN A N 1
ATOM 808 C CA . ASN A 1 101 ? 12.729 11.635 -10.806 1.00 81.31 101 ASN A CA 1
ATOM 809 C C . ASN A 1 101 ? 12.580 12.503 -9.535 1.00 81.31 101 ASN A C 1
ATOM 811 O O . ASN A 1 101 ? 13.565 12.681 -8.810 1.00 81.31 101 ASN A O 1
ATOM 815 N N . PRO A 1 102 ? 11.380 13.041 -9.238 1.00 76.00 102 PRO A N 1
ATOM 816 C CA . PRO A 1 102 ? 11.175 13.900 -8.076 1.00 76.00 102 PRO A CA 1
ATOM 817 C C . PRO A 1 102 ? 11.381 13.132 -6.761 1.00 76.00 102 PRO A C 1
ATOM 819 O O . PRO A 1 102 ? 11.891 13.697 -5.799 1.00 76.00 102 PRO A O 1
ATOM 822 N N . ILE A 1 103 ? 11.079 11.831 -6.728 1.00 73.44 103 ILE A N 1
ATOM 823 C CA . ILE A 1 103 ? 11.229 10.977 -5.536 1.00 73.44 103 ILE A CA 1
ATOM 824 C C . ILE A 1 103 ? 12.706 10.793 -5.150 1.00 73.44 103 ILE A C 1
ATOM 826 O O . ILE A 1 103 ? 13.029 10.628 -3.975 1.00 73.44 103 ILE A O 1
ATOM 830 N N . GLY A 1 104 ? 13.615 10.835 -6.129 1.00 74.75 104 GLY A N 1
ATOM 831 C CA . GLY A 1 104 ? 15.059 10.750 -5.893 1.00 74.75 104 GLY A CA 1
ATOM 832 C C . GLY A 1 104 ? 15.685 12.057 -5.394 1.00 74.75 104 GLY A C 1
ATOM 833 O O . GLY A 1 104 ? 16.871 12.083 -5.068 1.00 74.75 104 GLY A O 1
ATOM 834 N N . GLN A 1 105 ? 14.919 13.149 -5.344 1.00 78.69 105 GLN A N 1
ATOM 835 C CA . GLN A 1 105 ? 15.414 14.478 -4.992 1.00 78.69 105 GLN A CA 1
ATOM 836 C C . GLN A 1 105 ? 15.069 14.852 -3.549 1.00 78.69 105 GLN A C 1
ATOM 838 O O . GLN A 1 105 ? 14.150 14.321 -2.927 1.00 78.69 105 GLN A O 1
ATOM 843 N N . LYS A 1 106 ? 15.798 15.832 -3.003 1.00 74.50 106 LYS A N 1
ATOM 844 C CA . LYS A 1 106 ? 15.459 16.434 -1.710 1.00 74.50 106 LYS A CA 1
ATOM 845 C C . LYS A 1 106 ? 14.219 17.309 -1.864 1.00 74.50 106 LYS A C 1
ATOM 847 O O . LYS A 1 106 ? 14.319 18.492 -2.184 1.00 74.50 106 LYS A O 1
ATOM 852 N N . LEU A 1 107 ? 13.055 16.722 -1.620 1.00 72.19 107 LEU A N 1
ATOM 853 C CA . LEU A 1 107 ? 11.779 17.423 -1.646 1.00 72.19 107 LEU A CA 1
ATOM 854 C C . LEU A 1 107 ? 11.295 17.784 -0.243 1.00 72.19 107 LEU A C 1
ATOM 856 O O . LEU A 1 107 ? 11.553 17.086 0.740 1.00 72.19 107 LEU A O 1
ATOM 860 N N . ARG A 1 108 ? 10.541 18.884 -0.170 1.00 70.38 108 ARG A N 1
ATOM 861 C CA . ARG A 1 108 ? 9.696 19.173 0.991 1.00 70.38 108 ARG A CA 1
ATOM 862 C C . ARG A 1 108 ? 8.527 18.190 1.011 1.00 70.38 108 ARG A C 1
ATOM 864 O O . ARG A 1 108 ? 8.029 17.799 -0.040 1.00 70.38 108 ARG A O 1
ATOM 871 N N . GLU A 1 109 ? 8.057 17.881 2.212 1.00 67.12 109 GLU A N 1
ATOM 872 C CA . GLU A 1 109 ? 7.005 16.896 2.497 1.00 67.12 109 GLU A CA 1
ATOM 873 C C . GLU A 1 109 ? 5.775 17.020 1.578 1.00 67.12 109 GLU A C 1
ATOM 875 O O . GLU A 1 109 ? 5.403 16.061 0.910 1.00 67.12 109 GLU A O 1
ATOM 880 N N . ARG A 1 110 ? 5.212 18.230 1.438 1.00 71.00 110 ARG A N 1
ATOM 881 C CA . ARG A 1 110 ? 4.041 18.481 0.574 1.00 71.00 110 ARG A CA 1
ATOM 882 C C . ARG A 1 110 ? 4.315 18.234 -0.907 1.00 71.00 110 ARG A C 1
ATOM 884 O O . ARG A 1 110 ? 3.444 17.758 -1.620 1.00 71.00 110 ARG A O 1
ATOM 891 N N . THR A 1 111 ? 5.510 18.577 -1.382 1.00 73.94 111 THR A N 1
ATOM 892 C CA . THR A 1 111 ? 5.875 18.385 -2.789 1.00 73.94 111 THR A CA 1
ATOM 893 C C . THR A 1 111 ? 6.074 16.909 -3.090 1.00 73.94 111 THR A C 1
ATOM 895 O O . THR A 1 111 ? 5.619 16.442 -4.124 1.00 73.94 111 THR A O 1
ATOM 898 N N . ALA A 1 112 ? 6.706 16.165 -2.185 1.00 75.31 112 ALA A N 1
ATOM 899 C CA . ALA A 1 112 ? 6.837 14.721 -2.320 1.00 75.31 112 ALA A CA 1
ATOM 900 C C . ALA A 1 112 ? 5.472 14.017 -2.298 1.00 75.31 112 ALA A C 1
ATOM 902 O O . ALA A 1 112 ? 5.230 13.169 -3.151 1.00 75.31 112 ALA A O 1
ATOM 903 N N . ALA A 1 113 ? 4.555 14.435 -1.414 1.00 75.44 113 ALA A N 1
ATOM 904 C CA . ALA A 1 113 ? 3.213 13.859 -1.301 1.00 75.44 113 ALA A CA 1
ATOM 905 C C . ALA A 1 113 ? 2.406 13.908 -2.613 1.00 75.44 113 ALA A C 1
ATOM 907 O O . ALA A 1 113 ? 1.676 12.962 -2.903 1.00 75.44 113 ALA A O 1
ATOM 908 N N . ILE A 1 114 ? 2.583 14.958 -3.428 1.00 79.25 114 ILE A N 1
ATOM 909 C CA . ILE A 1 114 ? 1.958 15.082 -4.760 1.00 79.25 114 ILE A CA 1
ATOM 910 C C . ILE A 1 114 ? 2.382 13.934 -5.686 1.00 79.25 114 ILE A C 1
ATOM 912 O O . ILE A 1 114 ? 1.573 13.440 -6.467 1.00 79.25 114 ILE A O 1
ATOM 916 N N . TRP A 1 115 ? 3.640 13.500 -5.597 1.00 81.38 115 TRP A N 1
ATOM 917 C CA . TRP A 1 115 ? 4.201 12.465 -6.466 1.00 81.38 115 TRP A CA 1
ATOM 918 C C . TRP A 1 115 ? 4.081 11.056 -5.886 1.00 81.38 115 TRP A C 1
ATOM 920 O O . TRP A 1 115 ? 4.077 10.098 -6.654 1.00 81.38 115 TRP A O 1
ATOM 930 N N . SER A 1 116 ? 3.994 10.916 -4.561 1.00 80.88 116 SER A N 1
ATOM 931 C CA . SER A 1 116 ? 3.926 9.620 -3.883 1.00 80.88 116 SER A CA 1
ATOM 932 C C . SER A 1 116 ? 2.512 9.252 -3.461 1.00 80.88 116 SER A C 1
ATOM 934 O O . SER A 1 116 ? 1.949 8.250 -3.884 1.00 80.88 116 SER A O 1
ATOM 936 N N . THR A 1 117 ? 1.937 10.065 -2.591 1.00 77.38 117 THR A N 1
ATOM 937 C CA . THR A 1 117 ? 0.886 9.626 -1.686 1.00 77.38 117 THR A CA 1
ATOM 938 C C . THR A 1 117 ? -0.498 9.970 -2.206 1.00 77.38 117 THR A C 1
ATOM 940 O O . THR A 1 117 ? -1.415 9.163 -2.086 1.00 77.38 117 THR A O 1
ATOM 943 N N . PHE A 1 118 ? -0.652 11.143 -2.822 1.00 78.62 118 PHE A N 1
ATOM 944 C CA . PHE A 1 118 ? -1.920 11.555 -3.421 1.00 78.62 118 PHE A CA 1
ATOM 945 C C . PHE A 1 118 ? -2.398 10.599 -4.521 1.00 78.62 118 PHE A C 1
ATOM 947 O O . PHE A 1 118 ? -3.573 10.246 -4.483 1.00 78.62 118 PHE A O 1
ATOM 954 N N . PRO A 1 119 ? -1.538 10.098 -5.433 1.00 83.69 119 PRO A N 1
ATOM 955 C CA . PRO A 1 119 ? -1.949 9.073 -6.390 1.00 83.69 119 PRO A CA 1
ATOM 956 C C . PRO A 1 119 ? -2.524 7.829 -5.703 1.00 83.69 119 PRO A C 1
ATOM 958 O O . PRO A 1 119 ? -3.594 7.372 -6.078 1.00 83.69 119 PRO A O 1
ATOM 961 N N . ILE A 1 120 ? -1.866 7.335 -4.646 1.00 84.81 120 ILE A N 1
ATOM 962 C CA . ILE A 1 120 ? -2.305 6.147 -3.895 1.00 84.81 120 ILE A CA 1
ATOM 963 C C . ILE A 1 120 ? -3.672 6.377 -3.255 1.00 84.81 120 ILE A C 1
ATOM 965 O O . ILE A 1 120 ? -4.567 5.555 -3.418 1.00 84.81 120 ILE A O 1
ATOM 969 N N . ILE A 1 121 ? -3.845 7.488 -2.538 1.00 77.75 121 ILE A N 1
ATOM 970 C CA . ILE A 1 121 ? -5.103 7.784 -1.841 1.00 77.75 121 ILE A CA 1
ATOM 971 C C . ILE A 1 121 ? -6.239 7.955 -2.838 1.00 77.75 121 ILE A C 1
ATOM 973 O O . ILE A 1 121 ? -7.278 7.329 -2.665 1.00 77.75 121 ILE A O 1
ATOM 977 N N . ASN A 1 122 ? -6.021 8.743 -3.893 1.00 77.44 122 ASN A N 1
ATOM 978 C CA . ASN A 1 122 ? -7.049 9.010 -4.892 1.00 77.44 122 ASN A CA 1
ATOM 979 C C . ASN A 1 122 ? -7.501 7.722 -5.592 1.00 77.44 122 ASN A C 1
ATOM 981 O O . ASN A 1 122 ? -8.691 7.559 -5.839 1.00 77.44 122 ASN A O 1
ATOM 985 N N . SER A 1 123 ? -6.578 6.793 -5.862 1.00 80.31 123 SER A N 1
ATOM 986 C CA . SER A 1 123 ? -6.910 5.487 -6.444 1.00 80.31 123 SER A CA 1
ATOM 987 C C . SER A 1 123 ? -7.538 4.509 -5.440 1.00 80.31 123 SER A C 1
ATOM 989 O O . SER A 1 123 ? -8.220 3.575 -5.852 1.00 80.31 123 SER A O 1
ATOM 991 N N . LEU A 1 124 ? -7.349 4.694 -4.127 1.00 76.06 124 LEU A N 1
ATOM 992 C CA . LEU A 1 124 ? -8.056 3.911 -3.103 1.00 76.06 124 LEU A CA 1
ATOM 993 C C . LEU A 1 124 ? -9.515 4.359 -2.929 1.00 76.06 124 LEU A C 1
ATOM 995 O O . LEU A 1 124 ? -10.346 3.564 -2.485 1.00 76.06 124 LEU A O 1
ATOM 999 N N . SER A 1 125 ? -9.842 5.614 -3.237 1.00 61.75 125 SER A N 1
ATOM 1000 C CA . SER A 1 125 ? -11.127 6.224 -2.892 1.00 61.75 125 SER A CA 1
ATOM 1001 C C . SER A 1 125 ? -12.148 6.254 -4.044 1.00 61.75 125 SER A C 1
ATOM 1003 O O . SER A 1 125 ? -12.094 7.134 -4.890 1.00 61.75 125 SER A O 1
ATOM 1005 N N . ASN A 1 126 ? -13.173 5.391 -3.958 1.00 49.56 126 ASN A N 1
ATOM 1006 C CA . ASN A 1 126 ? -14.591 5.806 -4.091 1.00 49.56 126 ASN A CA 1
ATOM 1007 C C . ASN A 1 126 ? -15.169 6.259 -2.730 1.00 49.56 126 ASN A C 1
ATOM 1009 O O . ASN A 1 126 ? -16.356 6.538 -2.581 1.00 49.56 126 ASN A O 1
ATOM 1013 N N . LEU A 1 127 ? -14.324 6.286 -1.698 1.00 44.59 127 LEU A N 1
ATOM 1014 C CA . LEU A 1 127 ? -14.640 6.801 -0.380 1.00 44.59 127 LEU A CA 1
ATOM 1015 C C . LEU A 1 127 ? -14.791 8.316 -0.508 1.00 44.59 127 LEU A C 1
ATOM 1017 O O . LEU A 1 127 ? -13.802 9.000 -0.759 1.00 44.59 127 LEU A O 1
ATOM 1021 N N . ASN A 1 128 ? -16.013 8.829 -0.350 1.00 35.00 128 ASN A N 1
ATOM 1022 C CA . ASN A 1 128 ? -16.247 10.257 -0.161 1.00 35.00 128 ASN A CA 1
ATOM 1023 C C . ASN A 1 128 ? -15.313 10.742 0.949 1.00 35.00 128 ASN A C 1
ATOM 1025 O O . ASN A 1 128 ? -15.551 10.486 2.132 1.00 35.00 128 ASN A O 1
ATOM 1029 N N . VAL A 1 129 ? -14.237 11.429 0.568 1.00 39.62 129 VAL A N 1
ATOM 1030 C CA . VAL A 1 129 ? -13.494 12.274 1.489 1.00 39.62 129 VAL A CA 1
ATOM 1031 C C . VAL A 1 129 ? -14.500 13.344 1.883 1.00 39.62 129 VAL A C 1
ATOM 1033 O O . VAL A 1 129 ? -14.781 14.250 1.102 1.00 39.62 129 VAL A O 1
ATOM 1036 N N . LEU A 1 130 ? -15.139 13.167 3.041 1.00 34.56 130 LEU A N 1
ATOM 1037 C CA . LEU A 1 130 ? -16.045 14.152 3.614 1.00 34.56 130 LEU A CA 1
ATOM 1038 C C . LEU A 1 130 ? -15.205 15.393 3.921 1.00 34.56 130 LEU A C 1
ATOM 1040 O O . LEU A 1 130 ? -14.599 15.517 4.981 1.00 34.56 130 LEU A O 1
ATOM 1044 N N . HIS A 1 131 ? -15.126 16.281 2.937 1.00 34.78 131 HIS A N 1
ATOM 1045 C CA . HIS A 1 131 ? -14.506 17.593 3.048 1.00 34.78 131 HIS A CA 1
ATOM 1046 C C . HIS A 1 131 ? -15.394 18.584 3.820 1.00 34.78 131 HIS A C 1
ATOM 1048 O O . HIS A 1 131 ? -14.942 19.686 4.121 1.00 34.78 131 HIS A O 1
ATOM 1054 N N . ASP A 1 132 ? -16.623 18.190 4.164 1.00 29.53 132 ASP A N 1
ATOM 1055 C CA . ASP A 1 132 ? -17.701 19.121 4.509 1.00 29.53 132 ASP A CA 1
ATOM 1056 C C . ASP A 1 132 ? -17.635 19.747 5.911 1.00 29.53 132 ASP A C 1
ATOM 1058 O O . ASP A 1 132 ? -18.365 20.697 6.157 1.00 29.53 132 ASP A O 1
ATOM 1062 N N . ASP A 1 133 ? -16.733 19.324 6.806 1.00 29.61 133 ASP A N 1
ATOM 1063 C CA . ASP A 1 133 ? -16.688 19.855 8.187 1.00 29.61 133 ASP A CA 1
ATOM 1064 C C . ASP A 1 133 ? -15.371 20.551 8.579 1.00 29.61 133 ASP A C 1
ATOM 1066 O O . ASP A 1 133 ? -15.134 20.830 9.757 1.00 29.61 133 ASP A O 1
ATOM 1070 N N . LEU A 1 134 ? -14.468 20.838 7.635 1.00 33.16 134 LEU A N 1
ATOM 1071 C CA . LEU A 1 134 ? -13.141 21.348 7.989 1.00 33.16 134 LEU A CA 1
ATOM 1072 C C . LEU A 1 134 ? -12.725 22.548 7.131 1.00 33.16 134 LEU A C 1
ATOM 1074 O O . LEU A 1 134 ? -12.000 22.408 6.146 1.00 33.16 134 LEU A O 1
ATOM 1078 N N . GLU A 1 135 ? -13.095 23.747 7.595 1.00 27.41 135 GLU A N 1
ATOM 1079 C CA . GLU A 1 135 ? -12.734 25.069 7.039 1.00 27.41 135 GLU A CA 1
ATOM 1080 C C . GLU A 1 135 ? -11.211 25.305 6.877 1.00 27.41 135 GLU A C 1
ATOM 1082 O O . GLU A 1 135 ? -10.7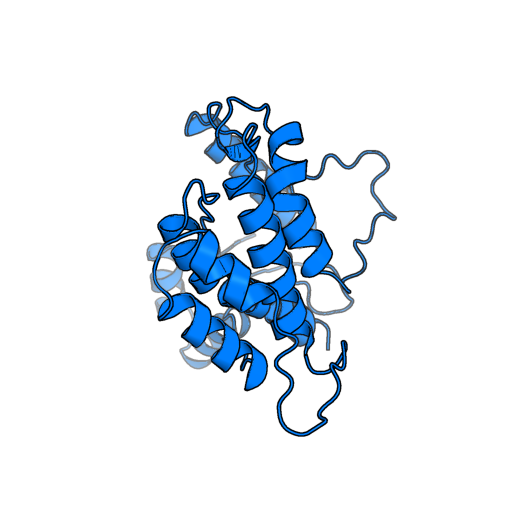87 26.275 6.250 1.00 27.41 135 GLU A O 1
ATOM 1087 N N . SER A 1 136 ? -10.355 24.411 7.388 1.00 29.98 136 SER A N 1
ATOM 1088 C CA . SER A 1 136 ? -8.910 24.435 7.147 1.00 29.98 136 SER A CA 1
ATOM 1089 C C . SER A 1 136 ? -8.261 23.053 7.335 1.00 29.98 136 SER A C 1
ATOM 1091 O O . SER A 1 136 ? -7.563 22.812 8.323 1.00 29.98 136 SER A O 1
ATOM 1093 N N . SER A 1 137 ? -8.465 22.117 6.406 1.00 27.64 137 SER A N 1
ATOM 1094 C CA . SER A 1 137 ? -7.758 20.825 6.450 1.00 27.64 137 SER A CA 1
ATOM 1095 C C . SER A 1 137 ? -6.401 20.884 5.762 1.00 27.64 137 SER A C 1
ATOM 1097 O O . SER A 1 137 ? -6.294 20.853 4.536 1.00 27.64 137 SER A O 1
ATOM 1099 N N . LYS A 1 138 ? -5.337 20.888 6.561 1.00 35.47 138 LYS A N 1
ATOM 1100 C CA . LYS A 1 138 ? -4.056 20.306 6.153 1.00 35.47 138 LYS A CA 1
ATOM 1101 C C . LYS A 1 138 ? -4.250 18.784 6.226 1.00 35.47 138 LYS A C 1
ATOM 1103 O O . LYS A 1 138 ? -4.684 18.298 7.264 1.00 35.47 138 LYS A O 1
ATOM 1108 N N . ILE A 1 139 ? -4.027 18.057 5.129 1.00 38.84 139 ILE A N 1
ATOM 1109 C CA . ILE A 1 139 ? -4.172 16.591 5.102 1.00 38.84 139 ILE A CA 1
ATOM 1110 C C . ILE A 1 139 ? -3.047 15.986 5.956 1.00 38.84 139 ILE A C 1
ATOM 1112 O O . ILE A 1 139 ? -1.964 15.720 5.446 1.00 38.84 139 ILE A O 1
ATOM 1116 N N . ASP A 1 140 ? -3.323 15.820 7.249 1.00 42.34 140 ASP A N 1
ATOM 1117 C CA . ASP A 1 140 ? -2.488 15.154 8.263 1.00 42.34 140 ASP A CA 1
ATOM 1118 C C . ASP A 1 140 ? -3.232 13.890 8.791 1.00 42.34 140 ASP A C 1
ATOM 1120 O O . ASP A 1 140 ? -3.131 13.511 9.952 1.00 42.34 140 ASP A O 1
ATOM 1124 N N . GLY A 1 141 ? -4.111 13.296 7.968 1.00 41.47 141 GLY A N 1
ATOM 1125 C CA . GLY A 1 141 ? -4.988 12.185 8.354 1.00 41.47 141 GLY A CA 1
ATOM 1126 C C . GLY A 1 141 ? -6.251 12.094 7.496 1.00 41.47 141 GLY A C 1
ATOM 1127 O O . GLY A 1 141 ? -7.021 13.048 7.432 1.00 41.47 141 GLY A O 1
ATOM 1128 N N . LEU A 1 142 ? -6.498 10.949 6.849 1.00 42.75 142 LEU A N 1
ATOM 1129 C CA . LEU A 1 142 ? -7.857 10.591 6.413 1.00 42.75 142 LEU A CA 1
ATOM 1130 C C . LEU A 1 142 ? -8.700 10.293 7.668 1.00 42.75 142 LEU A C 1
ATOM 1132 O O . LEU A 1 142 ? -8.153 9.923 8.699 1.00 42.75 142 LEU A O 1
ATOM 1136 N N . THR A 1 143 ? -10.013 10.498 7.634 1.00 42.25 143 THR A N 1
ATOM 1137 C CA . THR A 1 143 ? -10.939 10.009 8.666 1.00 42.25 143 THR A CA 1
ATOM 1138 C C . THR A 1 143 ? -12.205 9.576 7.952 1.00 42.25 143 THR A C 1
ATOM 1140 O O . THR A 1 143 ? -12.788 10.357 7.205 1.00 42.25 143 THR A O 1
ATOM 1143 N N . LEU A 1 144 ? -12.619 8.331 8.159 1.00 41.28 144 LEU A N 1
ATOM 1144 C CA . LEU A 1 144 ? -13.876 7.812 7.633 1.00 41.28 144 LEU A CA 1
ATOM 1145 C C . LEU A 1 144 ? -14.852 7.683 8.797 1.00 41.28 144 LEU A C 1
ATOM 1147 O O . LEU A 1 144 ? -14.507 7.173 9.860 1.00 41.28 144 LEU A O 1
ATOM 1151 N N . LYS A 1 145 ? -16.067 8.190 8.614 1.00 39.31 145 LYS A N 1
ATOM 1152 C CA . LYS A 1 145 ? -17.153 8.059 9.580 1.00 39.31 145 LYS A CA 1
ATOM 1153 C C . LYS A 1 145 ? -18.417 7.695 8.818 1.00 39.31 145 LYS A C 1
ATOM 1155 O O . LYS A 1 145 ? -18.820 8.438 7.926 1.00 39.31 145 LYS A O 1
ATOM 1160 N N . ARG A 1 146 ? -19.074 6.605 9.213 1.00 43.00 146 ARG A N 1
ATOM 1161 C CA . ARG A 1 146 ? -20.471 6.347 8.852 1.00 43.00 146 ARG A CA 1
ATOM 1162 C C . ARG A 1 146 ? -21.253 5.762 10.029 1.00 43.00 146 ARG A C 1
ATOM 1164 O O . ARG A 1 146 ? -20.677 5.331 11.025 1.00 43.00 146 ARG A O 1
ATOM 1171 N N . GLU A 1 147 ? -22.566 5.934 9.962 1.00 41.00 147 GLU A N 1
ATOM 1172 C CA . GLU A 1 147 ? -23.508 5.930 11.080 1.00 41.00 147 GLU A CA 1
ATOM 1173 C C . GLU A 1 147 ? -23.741 4.538 11.681 1.00 41.00 147 GLU A C 1
ATOM 1175 O O . GLU A 1 147 ? -24.557 3.779 11.181 1.00 41.00 147 GLU A O 1
ATOM 1180 N N . SER A 1 148 ? -23.015 4.222 12.760 1.00 44.00 148 SER A N 1
ATOM 1181 C CA . SER A 1 148 ? -23.418 3.417 13.941 1.00 44.00 148 SER A CA 1
ATOM 1182 C C . SER A 1 148 ? -22.210 2.711 14.574 1.00 44.00 148 SER A C 1
ATOM 1184 O O . SER A 1 148 ? -22.092 2.724 15.797 1.00 44.00 148 SER A O 1
ATOM 1186 N N . ASN A 1 149 ? -21.247 2.252 13.762 1.00 46.25 149 ASN A N 1
ATOM 1187 C CA . ASN A 1 149 ? -19.969 1.665 14.184 1.00 46.25 149 ASN A CA 1
ATOM 1188 C C . ASN A 1 149 ? -18.801 2.459 13.576 1.00 46.25 149 ASN A C 1
ATOM 1190 O O . ASN A 1 149 ? -18.550 2.434 12.377 1.00 46.25 149 ASN A O 1
ATOM 1194 N N . SER A 1 150 ? -18.100 3.245 14.396 1.00 46.66 150 SER A N 1
ATOM 1195 C CA . SER A 1 150 ? -17.070 4.172 13.904 1.00 46.66 150 SER A CA 1
ATOM 1196 C C . SER A 1 150 ? -15.697 3.496 13.840 1.00 46.66 150 SER A C 1
ATOM 1198 O O . SER A 1 150 ? -15.076 3.296 14.882 1.00 46.66 150 SER A O 1
ATOM 1200 N N . MET A 1 151 ? -15.179 3.211 12.641 1.00 46.81 151 MET A N 1
ATOM 1201 C CA . MET A 1 151 ? -13.747 2.949 12.447 1.00 46.81 151 MET A CA 1
ATOM 1202 C C . MET A 1 151 ? -13.042 4.240 12.033 1.00 46.81 151 MET A C 1
ATOM 1204 O O . MET A 1 151 ? -13.248 4.748 10.936 1.00 46.81 151 MET A O 1
ATOM 1208 N N . ILE A 1 152 ? -12.169 4.754 12.898 1.00 49.81 152 ILE A N 1
ATOM 1209 C CA . ILE A 1 152 ? -11.304 5.884 12.554 1.00 49.81 152 ILE A CA 1
ATOM 1210 C C . ILE A 1 152 ? -10.034 5.323 11.906 1.00 49.81 152 ILE A C 1
ATOM 1212 O O . ILE A 1 152 ? -9.126 4.873 12.600 1.00 49.81 152 ILE A O 1
ATOM 1216 N N . ILE A 1 153 ? -9.962 5.345 10.575 1.00 49.56 153 ILE A N 1
ATOM 1217 C CA . ILE A 1 153 ? -8.702 5.105 9.859 1.00 49.56 153 ILE A CA 1
ATOM 1218 C C . ILE A 1 153 ? -7.970 6.431 9.769 1.00 49.56 153 ILE A C 1
ATOM 1220 O O . ILE A 1 153 ? -8.440 7.312 9.063 1.00 49.56 153 ILE A O 1
ATOM 1224 N N . LEU A 1 154 ? -6.837 6.553 10.459 1.00 49.91 154 LEU A N 1
ATOM 1225 C CA . LEU A 1 154 ? -5.970 7.728 10.413 1.00 49.91 154 LEU A CA 1
ATOM 1226 C C . LEU A 1 154 ? -4.740 7.386 9.580 1.00 49.91 154 LEU A C 1
ATOM 1228 O O . LEU A 1 154 ? -3.971 6.499 9.940 1.00 49.91 154 LEU A O 1
ATOM 1232 N N . ILE A 1 155 ? -4.571 8.076 8.454 1.00 51.09 155 ILE A N 1
ATOM 1233 C CA . ILE A 1 155 ? -3.435 7.863 7.551 1.00 51.09 155 ILE A CA 1
ATOM 1234 C C . ILE A 1 155 ? -2.514 9.081 7.622 1.00 51.09 155 ILE A C 1
ATOM 1236 O O . ILE A 1 155 ? -2.819 10.111 7.023 1.00 51.09 155 ILE A O 1
ATOM 1240 N N . GLU A 1 156 ? -1.389 8.962 8.330 1.00 51.97 156 GLU A N 1
ATOM 1241 C CA . GLU A 1 156 ? -0.345 9.994 8.337 1.00 51.97 156 GLU A CA 1
ATOM 1242 C C . GLU A 1 156 ? 0.533 9.872 7.099 1.00 51.97 156 GLU A C 1
ATOM 1244 O O . GLU A 1 156 ? 1.106 8.817 6.811 1.00 51.97 156 GLU A O 1
ATOM 1249 N N . LEU A 1 157 ? 0.672 10.971 6.366 1.00 51.50 157 LEU A N 1
ATOM 1250 C CA . LEU A 1 157 ? 1.412 10.998 5.110 1.00 51.50 157 LEU A CA 1
ATOM 1251 C C . LEU A 1 157 ? 2.776 11.644 5.328 1.00 51.50 157 LEU A C 1
ATOM 1253 O O . LEU A 1 157 ? 3.018 12.783 4.933 1.00 51.50 157 LEU A O 1
ATOM 1257 N N . ALA A 1 158 ? 3.702 10.902 5.932 1.00 51.41 158 ALA A N 1
ATOM 1258 C CA . ALA A 1 158 ? 5.072 11.371 6.124 1.00 51.41 158 ALA A CA 1
ATOM 1259 C C . ALA A 1 158 ? 5.856 11.351 4.792 1.00 51.41 158 ALA A C 1
ATOM 1261 O O . ALA A 1 158 ? 6.523 10.377 4.449 1.00 51.41 158 ALA A O 1
ATOM 1262 N N . GLY A 1 159 ? 5.772 12.439 4.021 1.00 46.31 159 GLY A N 1
ATOM 1263 C CA . GLY A 1 159 ? 6.385 12.574 2.689 1.00 46.31 159 GLY A CA 1
ATO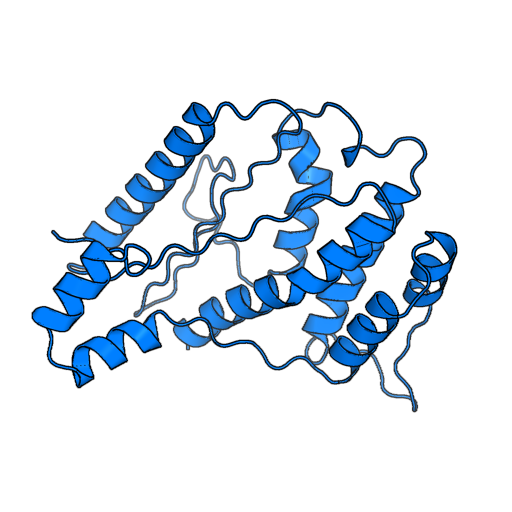M 1264 C C . GLY A 1 159 ? 7.796 13.181 2.641 1.00 46.31 159 GLY A C 1
ATOM 1265 O O . GLY A 1 159 ? 8.265 13.550 1.575 1.00 46.31 159 GLY A O 1
ATOM 1266 N N . GLY A 1 160 ? 8.506 13.379 3.749 1.00 48.22 160 GLY A N 1
ATOM 1267 C CA . GLY A 1 160 ? 9.819 14.041 3.715 1.00 48.22 160 GLY A CA 1
ATOM 1268 C C . GLY A 1 160 ? 10.974 13.080 3.426 1.00 48.22 160 GLY A C 1
ATOM 1269 O O . GLY A 1 160 ? 11.248 12.206 4.241 1.00 48.22 160 GLY A O 1
ATOM 1270 N N . CYS A 1 161 ? 11.744 13.289 2.350 1.00 46.31 161 CYS A N 1
ATOM 1271 C CA . CYS A 1 161 ? 12.943 12.476 2.098 1.00 46.31 161 CYS A CA 1
ATOM 1272 C C . CYS A 1 161 ? 14.048 12.707 3.150 1.00 46.31 161 CYS A C 1
ATOM 1274 O O . CYS A 1 161 ? 14.965 11.899 3.224 1.00 46.31 161 CYS A O 1
ATOM 1276 N N . HIS A 1 162 ? 14.025 13.821 3.902 1.00 49.41 162 HIS A N 1
ATOM 1277 C CA . HIS A 1 162 ? 15.162 14.282 4.725 1.00 49.41 162 HIS A CA 1
ATOM 1278 C C . HIS A 1 162 ? 14.779 15.036 6.022 1.00 49.41 162 HIS A C 1
ATOM 1280 O O . HIS A 1 162 ? 15.638 15.671 6.629 1.00 49.41 162 HIS A O 1
ATOM 1286 N N . THR A 1 163 ? 13.516 15.018 6.464 1.00 47.44 163 THR A N 1
ATOM 1287 C CA . THR A 1 163 ? 13.056 15.851 7.605 1.00 47.44 163 THR A CA 1
ATOM 1288 C C . THR A 1 163 ? 12.651 15.078 8.857 1.00 47.44 163 THR A C 1
ATOM 1290 O O . THR A 1 163 ? 12.115 15.675 9.788 1.00 47.44 163 THR A O 1
ATOM 1293 N N . ASN A 1 164 ? 12.904 13.773 8.918 1.00 53.34 164 ASN A N 1
ATOM 1294 C CA . ASN A 1 164 ? 12.393 12.951 10.010 1.00 53.34 164 ASN A CA 1
ATOM 1295 C C . ASN A 1 164 ? 13.435 12.830 11.122 1.00 53.34 164 ASN A C 1
ATOM 1297 O O . ASN A 1 164 ? 14.215 11.884 11.157 1.00 53.34 164 ASN A O 1
ATOM 1301 N N . THR A 1 165 ? 13.441 13.782 12.053 1.00 58.88 165 THR A N 1
ATOM 1302 C CA . THR A 1 165 ? 13.854 13.441 13.417 1.00 58.88 165 THR A CA 1
ATOM 1303 C C . THR A 1 165 ? 12.760 12.553 14.012 1.00 58.88 165 THR A C 1
ATOM 1305 O O . THR A 1 165 ? 11.579 12.859 13.853 1.00 58.88 165 THR A O 1
ATOM 1308 N N . GLU A 1 166 ? 13.124 11.461 14.689 1.00 60.31 166 GLU A N 1
ATOM 1309 C CA . GLU A 1 166 ? 12.174 10.562 15.380 1.00 60.31 166 GLU A CA 1
ATOM 1310 C C . GLU A 1 166 ? 11.175 11.348 16.246 1.00 60.31 166 GLU A C 1
ATOM 1312 O O . GLU A 1 166 ? 9.980 11.081 16.224 1.00 60.31 166 GLU A O 1
ATOM 1317 N N . LYS A 1 167 ? 11.639 12.437 16.870 1.00 66.38 167 LYS A N 1
ATOM 1318 C CA . LYS A 1 167 ? 10.818 13.384 17.641 1.00 66.38 167 LYS A CA 1
ATOM 1319 C C . LYS A 1 167 ? 9.650 14.000 16.862 1.00 66.38 167 LYS A C 1
ATOM 1321 O O . LYS A 1 167 ? 8.604 14.268 17.447 1.00 66.38 167 LYS A O 1
ATOM 1326 N N . LYS A 1 168 ? 9.824 14.300 15.568 1.00 66.38 168 LYS A N 1
ATOM 1327 C CA . LYS A 1 168 ? 8.739 14.856 14.744 1.00 66.38 168 LYS A CA 1
ATOM 1328 C C . LYS A 1 168 ? 7.694 13.779 14.460 1.00 66.38 168 LYS A C 1
ATOM 1330 O O . LYS A 1 168 ? 6.513 14.048 14.635 1.00 66.38 168 LYS A O 1
ATOM 1335 N N . LEU A 1 169 ? 8.142 12.568 14.118 1.00 62.31 169 LEU A N 1
ATOM 1336 C CA . LEU A 1 169 ? 7.261 11.417 13.922 1.00 62.31 169 LEU A CA 1
ATOM 1337 C C . LEU A 1 169 ? 6.447 11.124 15.191 1.00 62.31 169 LEU A C 1
ATOM 1339 O O . LEU A 1 169 ? 5.228 11.035 15.119 1.00 62.31 169 LEU A O 1
ATOM 1343 N N . GLU A 1 170 ? 7.092 11.073 16.359 1.00 64.44 170 GLU A N 1
ATOM 1344 C CA . GLU A 1 170 ? 6.408 10.905 17.650 1.00 64.44 170 GLU A CA 1
ATOM 1345 C C . GLU A 1 170 ? 5.383 12.017 17.916 1.00 64.44 170 GLU A C 1
ATOM 1347 O O . GLU A 1 170 ? 4.266 11.747 18.358 1.00 64.44 170 GLU A O 1
ATOM 1352 N N . SER A 1 171 ? 5.740 13.276 17.633 1.00 67.31 171 SER A N 1
ATOM 1353 C CA . SER A 1 171 ? 4.835 14.414 17.814 1.00 67.31 171 SER A CA 1
ATOM 1354 C C . SER A 1 171 ? 3.611 14.335 16.903 1.00 67.31 171 SER A C 1
ATOM 1356 O O . SER A 1 171 ? 2.502 14.638 17.352 1.00 67.31 171 SER A O 1
ATOM 1358 N N . ASP A 1 172 ? 3.799 13.939 15.647 1.00 63.94 172 ASP A N 1
ATOM 1359 C CA . ASP A 1 172 ? 2.720 13.821 14.669 1.00 63.94 172 ASP A CA 1
ATOM 1360 C C . ASP A 1 172 ? 1.818 12.616 15.003 1.00 63.94 172 ASP A C 1
ATOM 1362 O O . ASP A 1 172 ? 0.603 12.795 15.125 1.00 63.94 172 ASP A O 1
ATOM 1366 N N . CYS A 1 173 ? 2.383 11.457 15.368 1.00 62.19 173 CYS A N 1
ATOM 1367 C CA . CYS A 1 173 ? 1.623 10.329 15.925 1.00 62.19 173 CYS A CA 1
ATOM 1368 C C . CYS A 1 173 ? 0.807 10.737 17.165 1.00 62.19 173 CYS A C 1
ATOM 1370 O O . CYS A 1 173 ? -0.379 10.421 17.270 1.00 62.19 173 CYS A O 1
ATOM 1372 N N . PHE A 1 174 ? 1.392 11.502 18.093 1.00 65.56 174 PHE A N 1
ATOM 1373 C CA . PHE A 1 174 ? 0.676 11.971 19.284 1.00 65.56 174 PHE A CA 1
ATOM 1374 C C . PHE A 1 174 ? -0.527 12.864 18.938 1.00 65.56 174 PHE A C 1
ATOM 1376 O O . PHE A 1 174 ? -1.574 12.777 19.588 1.00 65.56 174 PHE A O 1
ATOM 1383 N N . LYS A 1 175 ? -0.421 13.719 17.910 1.00 65.38 175 LYS A N 1
ATOM 1384 C CA . LYS A 1 175 ? -1.551 14.549 17.448 1.00 65.38 175 LYS A CA 1
ATOM 1385 C C . LYS A 1 175 ? -2.681 13.691 16.891 1.00 65.38 175 LYS A C 1
ATOM 1387 O O . LYS A 1 175 ? -3.841 13.950 17.215 1.00 65.38 175 LYS A O 1
ATOM 1392 N N . ILE A 1 176 ? -2.340 12.673 16.107 1.00 61.56 176 ILE A N 1
ATOM 1393 C CA . ILE A 1 176 ? -3.292 11.711 15.547 1.00 61.56 176 ILE A CA 1
ATOM 1394 C C . ILE A 1 176 ? -4.040 11.008 16.674 1.00 61.56 176 ILE A C 1
ATOM 1396 O O . ILE A 1 176 ? -5.268 11.070 16.719 1.00 61.56 176 ILE A O 1
ATOM 1400 N N . TYR A 1 177 ? -3.316 10.455 17.649 1.00 61.22 177 TYR A N 1
ATOM 1401 C CA . TYR A 1 177 ? -3.913 9.830 18.829 1.00 61.22 177 TYR A CA 1
ATOM 1402 C C . TYR A 1 177 ? -4.818 10.787 19.598 1.00 61.22 177 TYR A C 1
ATOM 1404 O O . TYR A 1 177 ? -5.943 10.437 19.948 1.00 61.22 177 TYR A O 1
ATOM 1412 N N . LYS A 1 178 ? -4.376 12.026 19.823 1.00 64.19 178 LYS A N 1
ATOM 1413 C CA . LYS A 1 178 ? -5.178 13.038 20.518 1.00 64.19 178 LYS A CA 1
ATOM 1414 C C . LYS A 1 178 ? -6.488 13.344 19.783 1.00 64.19 178 LYS A C 1
ATOM 1416 O O . LYS A 1 178 ? -7.522 13.507 20.435 1.00 64.19 178 LYS A O 1
ATOM 1421 N N . ASN A 1 179 ? -6.463 13.424 18.453 1.00 60.00 179 ASN A N 1
ATOM 1422 C CA . ASN A 1 179 ? -7.652 13.670 17.634 1.00 60.00 179 ASN A CA 1
ATOM 1423 C C . ASN A 1 179 ? -8.571 12.440 17.565 1.00 60.00 179 ASN A C 1
ATOM 1425 O O . ASN A 1 179 ? -9.791 12.590 17.687 1.00 60.00 179 ASN A O 1
ATOM 1429 N N . ALA A 1 180 ? -7.996 11.238 17.466 1.00 57.12 180 ALA A N 1
ATOM 1430 C CA . ALA A 1 180 ? -8.719 9.974 17.573 1.00 57.12 180 ALA A CA 1
ATOM 1431 C C . ALA A 1 180 ? -9.468 9.911 18.906 1.00 57.12 180 ALA A C 1
ATOM 1433 O O . ALA A 1 180 ? -10.690 9.810 18.929 1.00 57.12 180 ALA A O 1
ATOM 1434 N N . ILE A 1 181 ? -8.749 10.098 20.018 1.00 59.56 181 ILE A N 1
ATOM 1435 C CA . ILE A 1 181 ? -9.300 10.085 21.375 1.00 59.56 181 ILE A CA 1
ATOM 1436 C C . ILE A 1 181 ? -10.428 11.100 21.503 1.00 59.56 181 ILE A C 1
ATOM 1438 O O . ILE A 1 181 ? -11.495 10.727 21.970 1.00 59.56 181 ILE A O 1
ATOM 1442 N N . LYS A 1 182 ? -10.245 12.355 21.067 1.00 60.16 182 LYS A N 1
ATOM 1443 C CA . LYS A 1 182 ? -11.310 13.377 21.103 1.00 60.16 182 LYS A CA 1
ATOM 1444 C C . LYS A 1 182 ? -12.578 12.935 20.371 1.00 60.16 182 LYS A C 1
ATOM 1446 O O . LYS A 1 182 ? -13.672 13.132 20.893 1.00 60.16 182 LYS A O 1
ATOM 1451 N N . THR A 1 183 ? -12.428 12.339 19.191 1.00 55.38 183 THR A N 1
ATOM 1452 C CA . THR A 1 183 ? -13.550 11.841 18.380 1.00 55.38 183 THR A CA 1
ATOM 1453 C C . THR A 1 183 ? -14.249 10.677 19.079 1.00 55.38 183 THR A C 1
ATOM 1455 O O . THR A 1 183 ? -15.473 10.652 19.180 1.00 55.38 183 THR A O 1
ATOM 1458 N N . LEU A 1 184 ? -13.463 9.765 19.653 1.00 56.09 184 LEU A N 1
ATOM 1459 C CA . LEU A 1 184 ? -13.944 8.626 20.425 1.00 56.09 184 LEU A CA 1
ATOM 1460 C C . LEU A 1 184 ? -14.591 9.078 21.748 1.00 56.09 184 LEU A C 1
ATOM 1462 O O . LEU A 1 184 ? -15.623 8.570 22.142 1.00 56.09 184 LEU A O 1
ATOM 1466 N N . THR A 1 185 ? -14.112 10.118 22.427 1.00 54.94 185 THR A N 1
ATOM 1467 C CA . THR A 1 185 ? -14.666 10.538 23.738 1.00 54.94 185 THR A CA 1
ATOM 1468 C C . THR A 1 185 ? -16.168 10.877 23.662 1.00 54.94 185 THR A C 1
ATOM 1470 O O . THR A 1 185 ? -16.867 10.820 24.669 1.00 54.94 185 THR A O 1
ATOM 1473 N N . LYS A 1 186 ? -16.696 11.163 22.464 1.00 54.50 186 LYS A N 1
ATOM 1474 C CA . LYS A 1 186 ? -18.118 11.412 22.212 1.00 54.50 186 LYS A CA 1
ATOM 1475 C C . LYS A 1 186 ? -19.034 10.173 22.353 1.00 54.50 186 LYS A C 1
ATOM 1477 O O . LYS A 1 186 ? -20.225 10.387 22.556 1.00 54.50 186 LYS A O 1
ATOM 1482 N N . HIS A 1 187 ? -18.546 8.919 22.285 1.00 53.69 187 HIS A N 1
ATOM 1483 C CA . HIS A 1 187 ? -19.416 7.713 22.326 1.00 53.69 187 HIS A CA 1
ATOM 1484 C C . HIS A 1 187 ? -19.003 6.573 23.306 1.00 53.69 187 HIS A C 1
ATOM 1486 O O . HIS A 1 187 ? -19.446 5.440 23.165 1.00 53.69 187 HIS A O 1
ATOM 1492 N N . ASN A 1 188 ? -18.275 6.897 24.382 1.00 52.28 188 ASN A N 1
ATOM 1493 C CA . ASN A 1 188 ? -18.304 6.211 25.695 1.00 52.28 188 ASN A CA 1
ATOM 1494 C C . ASN A 1 188 ? -17.603 4.848 25.988 1.00 52.28 188 ASN A C 1
ATOM 1496 O O . ASN A 1 188 ? -17.701 4.439 27.140 1.00 52.28 188 ASN A O 1
ATOM 1500 N N . GLN A 1 189 ? -16.836 4.188 25.103 1.00 54.94 189 GLN A N 1
ATOM 1501 C CA . GLN A 1 189 ? -15.724 3.230 25.415 1.00 54.94 189 GLN A CA 1
ATOM 1502 C C . GLN A 1 189 ? -15.222 2.548 24.125 1.00 54.94 189 GLN A C 1
ATOM 1504 O O . GLN A 1 189 ? -16.040 2.251 23.261 1.00 54.94 189 GLN A O 1
ATOM 1509 N N . TYR A 1 190 ? -13.904 2.307 23.973 1.00 62.44 190 TYR A N 1
ATOM 1510 C CA . TYR A 1 190 ? -13.321 1.862 22.689 1.00 62.44 190 TYR A CA 1
ATOM 1511 C C . TYR A 1 190 ? -12.071 0.997 22.815 1.00 62.44 190 TYR A C 1
ATOM 1513 O O . TYR A 1 190 ? -11.195 1.261 23.641 1.00 62.44 190 TYR A O 1
ATOM 1521 N N . TYR A 1 191 ? -11.955 0.052 21.885 1.00 60.19 191 TYR A N 1
ATOM 1522 C CA . TYR A 1 191 ? -10.739 -0.702 21.597 1.00 60.19 191 TYR A CA 1
ATOM 1523 C C . TYR A 1 191 ? -10.072 -0.118 20.353 1.00 60.19 191 TYR A C 1
ATOM 1525 O O . TYR A 1 191 ? -10.746 0.187 19.368 1.00 60.19 191 TYR A O 1
ATOM 1533 N N . VAL A 1 192 ? -8.754 0.066 20.408 1.00 61.03 192 VAL A N 1
ATOM 1534 C CA . VAL A 1 192 ? -7.965 0.600 19.293 1.00 61.03 192 VAL A CA 1
ATOM 1535 C C . VAL A 1 192 ? -6.867 -0.401 18.970 1.00 61.03 192 VAL A C 1
ATOM 1537 O O . VAL A 1 192 ? -6.352 -1.086 19.847 1.00 61.03 192 VAL A O 1
ATOM 1540 N N . ARG A 1 193 ? -6.513 -0.508 17.695 1.00 62.66 193 ARG A N 1
ATOM 1541 C CA . ARG A 1 193 ? -5.392 -1.324 17.244 1.00 62.66 193 ARG A CA 1
ATOM 1542 C C . ARG A 1 193 ? -4.555 -0.518 16.274 1.00 62.66 193 ARG A C 1
ATOM 1544 O O . ARG A 1 193 ? -5.039 -0.162 15.200 1.00 62.66 193 ARG A O 1
ATOM 1551 N N . GLU A 1 194 ? -3.306 -0.263 16.636 1.00 65.12 194 GLU A N 1
ATOM 1552 C CA . GLU A 1 194 ? -2.371 0.411 15.740 1.00 65.12 194 GLU A CA 1
ATOM 1553 C C . GLU A 1 194 ? -1.931 -0.528 14.607 1.00 65.12 194 GLU A C 1
ATOM 1555 O O . GLU A 1 194 ? -1.521 -1.672 14.837 1.00 65.12 194 GLU A O 1
ATOM 1560 N N . ARG A 1 195 ? -1.991 -0.044 13.364 1.00 64.75 195 ARG A N 1
ATOM 1561 C CA . ARG A 1 195 ? -1.437 -0.730 12.194 1.00 64.75 195 ARG A CA 1
ATOM 1562 C C . ARG A 1 195 ? -0.550 0.236 11.426 1.00 64.75 195 ARG A C 1
ATOM 1564 O O . ARG A 1 195 ? -1.006 1.280 10.980 1.00 64.75 195 ARG A O 1
ATOM 1571 N N . ASN A 1 196 ? 0.702 -0.162 11.235 1.00 66.75 196 ASN A N 1
ATOM 1572 C CA . ASN A 1 196 ? 1.687 0.611 10.494 1.00 66.75 196 ASN A CA 1
ATOM 1573 C C . ASN A 1 196 ? 2.055 -0.113 9.204 1.00 66.75 196 ASN A C 1
ATOM 1575 O O . ASN A 1 196 ? 2.466 -1.273 9.231 1.00 66.75 196 ASN A O 1
ATOM 1579 N N . LEU A 1 197 ? 1.955 0.594 8.080 1.00 69.38 197 LEU A N 1
ATOM 1580 C CA . LEU A 1 197 ? 2.488 0.149 6.799 1.00 69.38 197 LEU A CA 1
ATOM 1581 C C . LEU A 1 197 ? 3.506 1.177 6.323 1.00 69.38 197 LEU A C 1
ATOM 1583 O O . LEU A 1 197 ? 3.169 2.318 6.014 1.00 69.38 197 LEU A O 1
ATOM 1587 N N . LYS A 1 198 ? 4.769 0.759 6.253 1.00 73.50 198 LYS A N 1
ATOM 1588 C CA . LYS A 1 198 ? 5.840 1.590 5.712 1.00 73.50 198 LYS A CA 1
ATOM 1589 C C . LYS A 1 198 ? 5.990 1.317 4.221 1.00 73.50 198 LYS A C 1
ATOM 1591 O O . LYS A 1 198 ? 6.467 0.257 3.826 1.00 73.50 198 LYS A O 1
ATOM 1596 N N . LEU A 1 199 ? 5.630 2.303 3.407 1.00 74.94 199 LEU A N 1
ATOM 1597 C CA . LEU A 1 199 ? 5.811 2.265 1.960 1.00 74.94 199 LEU A CA 1
ATOM 1598 C C . LEU A 1 199 ? 7.036 3.093 1.570 1.00 74.94 199 LEU A C 1
ATOM 1600 O O . LEU A 1 199 ? 6.988 4.321 1.517 1.00 74.94 199 LEU A O 1
ATOM 1604 N N . SER A 1 200 ? 8.152 2.417 1.306 1.00 80.12 200 SER A N 1
ATOM 1605 C CA . SER A 1 200 ? 9.351 3.068 0.774 1.00 80.12 200 SER A CA 1
ATOM 1606 C C . SER A 1 200 ? 9.142 3.393 -0.700 1.00 80.12 200 SER A C 1
ATOM 1608 O O . SER A 1 200 ? 8.928 2.487 -1.502 1.00 80.12 200 SER A O 1
ATOM 1610 N N . MET A 1 201 ? 9.210 4.674 -1.065 1.00 84.12 201 MET A N 1
ATOM 1611 C CA . MET A 1 201 ? 8.997 5.081 -2.453 1.00 84.12 201 MET A CA 1
ATOM 1612 C C . MET A 1 201 ? 10.073 4.500 -3.377 1.00 84.12 201 MET A C 1
ATOM 1614 O O . MET A 1 201 ? 11.263 4.643 -3.078 1.00 84.12 201 MET A O 1
ATOM 1618 N N . PRO A 1 202 ? 9.684 3.858 -4.491 1.00 88.25 202 PRO A N 1
ATOM 1619 C CA . PRO A 1 202 ? 10.630 3.136 -5.320 1.00 88.25 202 PRO A CA 1
ATOM 1620 C C . PRO A 1 202 ? 11.540 4.088 -6.094 1.00 88.25 202 PRO A C 1
ATOM 1622 O O . PRO A 1 202 ? 11.078 5.029 -6.742 1.00 88.25 202 PRO A O 1
ATOM 1625 N N . GLN A 1 203 ? 12.847 3.828 -6.052 1.00 86.00 203 GLN A N 1
ATOM 1626 C CA . GLN A 1 203 ? 13.836 4.593 -6.819 1.00 86.00 203 GLN A CA 1
ATOM 1627 C C . GLN A 1 203 ? 14.392 3.804 -8.003 1.00 86.00 203 GLN A C 1
ATOM 1629 O O . GLN A 1 203 ? 14.964 4.385 -8.923 1.00 86.00 203 GLN A O 1
ATOM 1634 N N . ASN A 1 204 ? 14.216 2.484 -7.998 1.00 89.94 204 ASN A N 1
ATOM 1635 C CA . ASN A 1 204 ? 14.685 1.590 -9.046 1.00 89.94 204 ASN A CA 1
ATOM 1636 C C . ASN A 1 204 ? 13.675 0.441 -9.293 1.00 89.94 204 ASN A C 1
ATOM 1638 O O . ASN A 1 204 ? 12.746 0.249 -8.506 1.00 89.94 204 ASN A O 1
ATOM 1642 N N . PRO A 1 205 ? 13.844 -0.358 -10.366 1.00 92.88 205 PRO A N 1
ATOM 1643 C CA . PRO A 1 205 ? 12.927 -1.450 -10.704 1.00 92.88 205 PRO A CA 1
ATOM 1644 C C . PRO A 1 205 ? 12.734 -2.512 -9.617 1.00 92.88 205 PRO A C 1
ATOM 1646 O O . PRO A 1 205 ? 11.656 -3.094 -9.528 1.00 92.88 205 PRO A O 1
ATOM 1649 N N . ARG A 1 206 ? 13.762 -2.804 -8.807 1.00 94.56 206 ARG A N 1
ATOM 1650 C CA . ARG A 1 206 ? 13.637 -3.781 -7.712 1.00 94.56 206 ARG A CA 1
ATOM 1651 C C . ARG A 1 206 ? 12.740 -3.225 -6.621 1.00 94.56 206 ARG A C 1
ATOM 1653 O O . ARG A 1 206 ? 11.832 -3.925 -6.185 1.00 94.56 206 ARG A O 1
ATOM 1660 N N . ASP A 1 207 ? 12.951 -1.965 -6.246 1.00 92.56 207 ASP A N 1
ATOM 1661 C CA . ASP A 1 207 ? 12.108 -1.294 -5.259 1.00 92.56 207 ASP A CA 1
ATOM 1662 C C . ASP A 1 207 ? 10.654 -1.249 -5.730 1.00 92.56 207 ASP A C 1
ATOM 1664 O O . ASP A 1 207 ? 9.753 -1.485 -4.935 1.00 92.56 207 ASP A O 1
ATOM 1668 N N . LEU A 1 208 ? 10.417 -0.992 -7.023 1.00 94.31 208 LEU A N 1
ATOM 1669 C CA . LEU A 1 208 ? 9.068 -0.939 -7.589 1.00 94.31 208 LEU A CA 1
ATOM 1670 C C . LEU A 1 208 ? 8.342 -2.286 -7.475 1.00 94.31 208 LEU A C 1
ATOM 1672 O O . LEU A 1 208 ? 7.166 -2.318 -7.125 1.00 94.31 208 LEU A O 1
ATOM 1676 N N . LYS A 1 209 ? 9.046 -3.400 -7.709 1.00 95.31 209 LYS A N 1
ATOM 1677 C CA . LYS A 1 209 ? 8.490 -4.747 -7.505 1.00 95.31 209 LYS A CA 1
ATOM 1678 C C . LYS A 1 209 ? 8.162 -5.007 -6.034 1.00 95.31 209 LYS A C 1
ATOM 1680 O O . LYS A 1 209 ? 7.069 -5.475 -5.729 1.00 95.31 209 LYS A O 1
ATOM 1685 N N . SER A 1 210 ? 9.082 -4.671 -5.128 1.00 93.94 210 SER A N 1
ATOM 1686 C CA . SER A 1 210 ? 8.858 -4.803 -3.682 1.00 93.94 210 SER A CA 1
ATOM 1687 C C . SER A 1 210 ? 7.692 -3.936 -3.205 1.00 93.94 210 SER A C 1
ATOM 1689 O O . SER A 1 210 ? 6.903 -4.368 -2.374 1.00 93.94 210 SER A O 1
ATOM 1691 N N . PHE A 1 211 ? 7.557 -2.730 -3.757 1.00 93.38 211 PHE A N 1
ATOM 1692 C CA . PHE A 1 211 ? 6.450 -1.825 -3.477 1.00 93.38 211 PHE A CA 1
ATOM 1693 C C . PHE A 1 211 ? 5.114 -2.405 -3.957 1.00 93.38 211 PHE A C 1
ATOM 1695 O O . PHE A 1 211 ? 4.147 -2.409 -3.198 1.00 93.38 211 PHE A O 1
ATOM 1702 N N . ALA A 1 212 ? 5.062 -2.946 -5.180 1.00 94.81 212 ALA A N 1
ATOM 1703 C CA . ALA A 1 212 ? 3.856 -3.557 -5.739 1.00 94.81 212 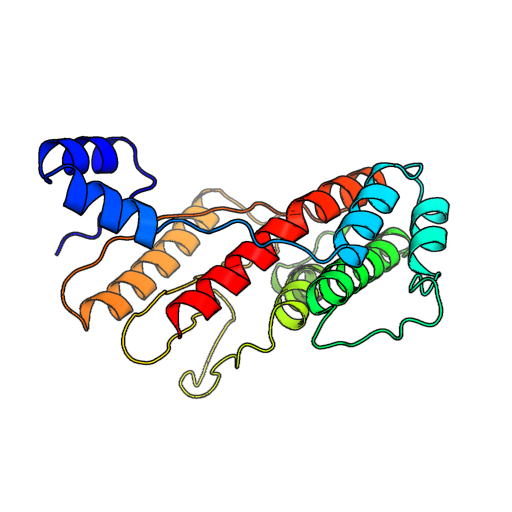ALA A CA 1
ATOM 1704 C C . ALA A 1 212 ? 3.317 -4.699 -4.859 1.00 94.81 212 ALA A C 1
ATOM 1706 O O . ALA A 1 212 ? 2.112 -4.792 -4.648 1.00 94.81 212 ALA A O 1
ATOM 1707 N N . ALA A 1 213 ? 4.205 -5.507 -4.270 1.00 94.25 213 ALA A N 1
ATOM 1708 C CA . ALA A 1 213 ? 3.828 -6.595 -3.365 1.00 94.25 213 ALA A CA 1
ATOM 1709 C C . ALA A 1 213 ? 3.144 -6.121 -2.065 1.00 94.25 213 ALA A C 1
ATOM 1711 O O . ALA A 1 213 ? 2.460 -6.905 -1.411 1.00 94.25 213 ALA A O 1
ATOM 1712 N N . LEU A 1 214 ? 3.308 -4.850 -1.680 1.00 91.31 214 LEU A N 1
ATOM 1713 C CA . LEU A 1 214 ? 2.692 -4.281 -0.476 1.00 91.31 214 LEU A CA 1
ATOM 1714 C C . LEU A 1 214 ? 1.311 -3.671 -0.741 1.00 91.31 214 LEU A C 1
ATOM 1716 O O . LEU A 1 214 ? 0.522 -3.524 0.194 1.00 91.31 214 LEU A O 1
ATOM 1720 N N . LEU A 1 215 ? 0.996 -3.336 -1.994 1.00 91.50 215 LEU A N 1
ATOM 1721 C CA . LEU A 1 215 ? -0.250 -2.667 -2.365 1.00 91.50 215 LEU A CA 1
ATOM 1722 C C . LEU A 1 215 ? -1.539 -3.443 -2.010 1.00 91.50 215 LEU A C 1
ATOM 1724 O O . LEU A 1 215 ? -2.489 -2.788 -1.577 1.00 91.50 215 LEU A O 1
ATOM 1728 N N . PRO A 1 216 ? -1.602 -4.792 -2.068 1.00 92.62 216 PRO A N 1
ATOM 1729 C CA . PRO A 1 216 ? -2.770 -5.543 -1.586 1.00 92.62 216 PRO A CA 1
ATOM 1730 C C . PRO A 1 216 ? -3.132 -5.283 -0.116 1.00 92.62 216 PRO A C 1
ATOM 1732 O O . PRO A 1 216 ? -4.296 -5.383 0.280 1.00 92.62 216 PRO A O 1
ATOM 1735 N N . THR A 1 217 ? -2.151 -4.891 0.704 1.00 87.06 217 THR A N 1
ATOM 1736 C CA . THR A 1 217 ? -2.393 -4.508 2.103 1.00 87.06 217 THR A CA 1
ATOM 1737 C C . THR A 1 217 ? -3.290 -3.273 2.180 1.00 87.06 217 THR A C 1
ATOM 1739 O O . THR A 1 217 ? -4.218 -3.242 2.984 1.00 87.06 217 THR A O 1
ATOM 1742 N N . LEU A 1 218 ? -3.071 -2.283 1.307 1.00 84.94 218 LEU A N 1
ATOM 1743 C CA . LEU A 1 218 ? -3.892 -1.071 1.250 1.00 84.94 218 LEU A CA 1
ATOM 1744 C C . LEU A 1 218 ? -5.329 -1.369 0.803 1.00 84.94 218 LEU A C 1
ATOM 1746 O O . LEU A 1 218 ? -6.267 -0.786 1.342 1.00 84.94 218 LEU A O 1
ATOM 1750 N N . LEU A 1 219 ? -5.512 -2.305 -0.133 1.00 86.38 219 LEU A N 1
ATOM 1751 C CA . LEU A 1 219 ? -6.844 -2.767 -0.539 1.00 86.38 219 LEU A CA 1
ATOM 1752 C C . LEU A 1 219 ? -7.578 -3.458 0.616 1.00 86.38 219 LEU A C 1
ATOM 1754 O O . LEU A 1 219 ? -8.765 -3.219 0.819 1.00 86.38 219 LEU A O 1
ATOM 1758 N N . SER A 1 220 ? -6.862 -4.245 1.421 1.00 83.88 220 SER A N 1
ATOM 1759 C CA . SER A 1 220 ? -7.426 -4.874 2.622 1.00 83.88 220 SER A CA 1
ATOM 1760 C C . SER A 1 220 ? -7.832 -3.830 3.670 1.00 83.88 220 SER A C 1
ATOM 1762 O O . SER A 1 220 ? -8.877 -3.956 4.302 1.00 83.88 220 SER A O 1
ATOM 1764 N N . TRP A 1 221 ? -7.050 -2.755 3.823 1.00 79.31 221 TRP A N 1
ATOM 1765 C CA . TRP A 1 221 ? -7.395 -1.639 4.713 1.00 79.31 221 TRP A CA 1
ATOM 1766 C C . TRP A 1 221 ? -8.637 -0.888 4.227 1.00 79.31 221 TRP A C 1
ATOM 1768 O O . TRP A 1 221 ? -9.509 -0.565 5.032 1.00 79.31 221 TRP A O 1
ATOM 1778 N N . ARG A 1 222 ? -8.749 -0.656 2.913 1.00 78.81 222 ARG A N 1
ATOM 1779 C CA . ARG A 1 222 ? -9.950 -0.081 2.294 1.00 78.81 222 ARG A CA 1
ATOM 1780 C C . ARG A 1 222 ? -11.172 -0.968 2.532 1.00 78.81 222 ARG A C 1
ATOM 1782 O O . ARG A 1 222 ? -12.206 -0.451 2.937 1.00 78.81 222 ARG A O 1
ATOM 1789 N N . GLN A 1 223 ? -11.060 -2.279 2.303 1.00 77.31 223 GLN A N 1
ATOM 1790 C CA . GLN A 1 223 ? -12.186 -3.200 2.475 1.00 77.31 223 GLN A CA 1
ATOM 1791 C C . GLN A 1 223 ? -12.647 -3.268 3.931 1.00 77.31 223 GLN A C 1
ATOM 1793 O O . GLN A 1 223 ? -13.841 -3.186 4.182 1.00 77.31 223 GLN A O 1
ATOM 1798 N N . ALA A 1 224 ? -11.721 -3.312 4.893 1.00 73.19 224 ALA A N 1
ATOM 1799 C CA . ALA A 1 224 ? -12.074 -3.270 6.312 1.00 73.19 224 ALA A CA 1
ATOM 1800 C C . ALA A 1 224 ? -12.873 -2.006 6.685 1.00 73.19 224 ALA A C 1
ATOM 1802 O O . ALA A 1 224 ? -13.752 -2.065 7.540 1.00 73.19 224 ALA A O 1
ATOM 1803 N N . ALA A 1 225 ? -12.600 -0.875 6.024 1.00 68.69 225 ALA A N 1
ATOM 1804 C CA . ALA A 1 225 ? -13.373 0.353 6.196 1.00 68.69 225 ALA A CA 1
ATOM 1805 C C . ALA A 1 225 ? -14.803 0.242 5.641 1.00 68.69 225 ALA A C 1
ATOM 1807 O O . ALA A 1 225 ? -15.721 0.834 6.204 1.00 68.69 225 ALA A O 1
ATOM 1808 N N . ILE A 1 226 ? -14.973 -0.475 4.524 1.00 69.38 226 ILE A N 1
ATOM 1809 C CA . ILE A 1 226 ? -16.262 -0.680 3.849 1.00 69.38 226 ILE A CA 1
ATOM 1810 C C . ILE A 1 226 ? -17.115 -1.688 4.625 1.00 69.38 226 ILE A C 1
ATOM 1812 O O . ILE A 1 226 ? -18.249 -1.366 4.953 1.00 69.38 226 ILE A O 1
ATOM 1816 N N . ASP A 1 227 ? -16.557 -2.849 4.984 1.00 68.81 227 ASP A N 1
ATOM 1817 C CA . ASP A 1 227 ? -17.263 -3.937 5.685 1.00 68.81 227 ASP A CA 1
ATOM 1818 C C . ASP A 1 227 ? -17.861 -3.497 7.031 1.00 68.81 227 ASP A C 1
ATOM 1820 O O . ASP A 1 227 ? -18.827 -4.080 7.502 1.00 68.81 227 ASP A O 1
ATOM 1824 N N . LEU A 1 228 ? -17.264 -2.498 7.685 1.00 59.31 228 LEU A N 1
ATOM 1825 C CA . LEU A 1 228 ? -17.762 -1.949 8.951 1.00 59.31 228 LEU A CA 1
ATOM 1826 C C . LEU A 1 228 ? -18.825 -0.860 8.772 1.00 59.31 228 LEU A C 1
ATOM 1828 O O . LEU A 1 228 ? -19.422 -0.428 9.760 1.00 59.31 228 LEU A O 1
ATOM 1832 N N . ALA A 1 229 ? -19.008 -0.373 7.545 1.00 51.75 229 ALA A N 1
ATOM 1833 C CA . ALA A 1 229 ? -20.008 0.627 7.200 1.00 51.75 229 ALA A CA 1
ATOM 1834 C C . ALA A 1 229 ? -21.338 0.012 6.726 1.00 51.75 229 ALA A C 1
ATOM 1836 O O . ALA A 1 229 ? -22.314 0.759 6.614 1.00 51.75 229 ALA A O 1
ATOM 1837 N N . GLU A 1 230 ? -21.360 -1.291 6.430 1.00 47.41 230 GLU A N 1
ATOM 1838 C CA . GLU A 1 230 ? -22.541 -2.099 6.078 1.00 47.41 230 GLU A CA 1
ATOM 1839 C C . GLU A 1 230 ? -23.102 -2.837 7.303 1.00 47.41 230 GLU A C 1
ATOM 1841 O O . GLU A 1 230 ? -24.349 -2.937 7.390 1.00 47.41 230 GLU A O 1
#

Organism: NCBI:txid101142

Solvent-accessible surface area (backbone atoms only — not comparable to full-atom values): 14093 Å² total; per-residue (Å²): 138,67,80,45,44,67,65,40,68,67,51,41,54,52,43,65,73,72,41,57,69,67,62,45,49,52,52,52,55,73,72,49,72,58,81,62,84,72,52,71,66,34,49,54,48,53,50,50,54,69,68,46,64,72,38,64,71,51,52,51,55,63,72,69,56,87,81,47,74,89,83,48,71,92,44,74,82,82,40,44,63,34,50,38,53,50,52,52,51,52,53,50,47,53,40,52,68,35,94,75,31,65,86,80,41,96,39,56,35,72,64,33,27,64,76,58,48,48,59,52,52,60,59,69,44,90,64,78,76,77,66,86,85,52,101,76,72,74,87,69,43,53,72,52,80,54,100,85,54,74,60,77,53,72,48,74,73,87,33,44,76,82,69,80,49,69,69,56,55,52,52,52,52,49,51,49,50,52,53,50,48,59,63,49,66,77,72,81,79,56,81,45,66,77,80,87,84,90,80,70,80,51,73,46,45,58,41,43,43,60,45,56,73,50,48,62,57,56,52,12,55,53,46,48,59,50,67,54,67,112

Foldseek 3Di:
DDAQAPADPVSLVVCPVPDDPVVSVVQVVLQDLDQDDADPLLVVLLVCLLPFDLALVRLVVSLPDPPPPPPDDDDCVNHLNVCLLSQLLVLLSVLLVDPPNVLPDQDDQVVQCVSHPVSNVVSLDVPPQCPPPDPDDPQQFGADDAPDFGDG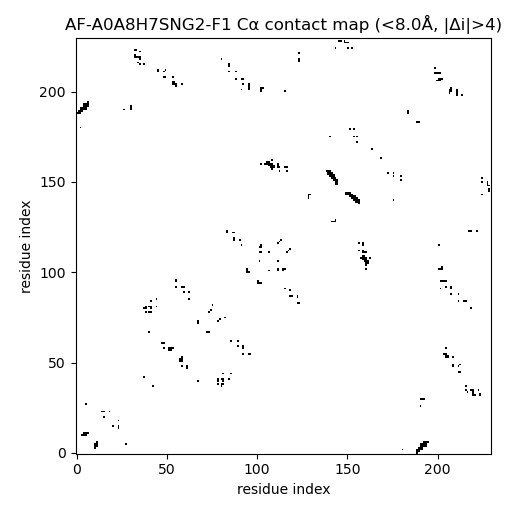HGDGRRRGPPPDDVVVVVVSVVVSVVVVCVVCVVPPDDYDYDDDDDQDRDNGSVSSSVNSVCSSVSNSVSVSSVVRND

Mean predicted aligned error: 10.87 Å

Secondary structure (DSSP, 8-state):
--EEETTSHHHHHHHHHHS-HHHHHHHHHHT--PPPPPPHHHHHHHHHHHHS-SSHHHHHHHHT-----TTPPP-TTTTHHHHHHHHHHHHHHHHHH-TT-GGGS---HHHHHHHHHHHHHHHH--S----TT-TT---S------SSS-----------SS---HHHHHHHHHHHHHHHHHHHHTSS-EEE-------PPPSSHHHHHHHHTTHHHHHHHHHHHHHTT-

pLDDT: mean 71.43, std 18.04, range [27.41, 96.19]